Protein AF-A0A924YIU0-F1 (afdb_monomer_lite)

pLDDT: mean 80.92, std 11.82, range [38.53, 93.0]

Sequence (219 aa):
MADEARAFAQALNKEAETAIAYHSTATAPEKIHGIIPRLDATTGTFGTQIIKVTASPSSSDQASILFIGWGAGAYLFYPKGSKAGIETIDMGRQLWDDGTGKKFVANVTNWKWHFGISVPDGRQMVRICNIDTSAEAADGDTIAPAMIEATHRIDDPNGIRGVFYMNRTVFSLLHKQSRNATKNSSLTIDSIGGKPVAMFLGYPVRITDALTSTEAIVS

Structure (mmCIF, N/CA/C/O backbone):
data_AF-A0A924YIU0-F1
#
_entry.id   AF-A0A924YIU0-F1
#
loop_
_atom_site.group_PDB
_atom_site.id
_atom_site.type_symbol
_atom_site.label_atom_id
_atom_site.label_alt_id
_atom_site.label_comp_id
_atom_site.label_asym_id
_atom_site.label_entity_id
_atom_site.label_seq_id
_atom_site.pdbx_PDB_ins_code
_atom_site.Cartn_x
_atom_site.Cartn_y
_atom_site.Cartn_z
_atom_site.occupancy
_atom_site.B_iso_or_equiv
_atom_site.auth_seq_id
_atom_site.auth_comp_id
_atom_site.auth_asym_id
_atom_site.auth_atom_id
_atom_site.pdbx_PDB_model_num
ATOM 1 N N . MET A 1 1 ? -27.492 8.878 10.968 1.00 54.94 1 MET A N 1
ATOM 2 C CA . MET A 1 1 ? -27.012 7.536 11.365 1.00 54.94 1 MET A CA 1
ATOM 3 C C . MET A 1 1 ? -26.459 6.705 10.210 1.00 54.94 1 MET A C 1
ATOM 5 O O . MET A 1 1 ? -25.296 6.346 10.304 1.00 54.94 1 MET A O 1
ATOM 9 N N . ALA A 1 2 ? -27.197 6.398 9.130 1.00 70.56 2 ALA A N 1
ATOM 10 C CA . ALA A 1 2 ? -26.633 5.584 8.034 1.00 70.56 2 ALA A CA 1
ATOM 11 C C . ALA A 1 2 ? -25.448 6.263 7.311 1.00 70.56 2 ALA A C 1
ATOM 13 O O . ALA A 1 2 ? -24.460 5.601 7.003 1.00 70.56 2 ALA A O 1
ATOM 14 N N . ASP A 1 3 ? -25.506 7.581 7.100 1.00 80.69 3 ASP A N 1
ATOM 15 C CA . ASP A 1 3 ? -24.420 8.316 6.432 1.00 80.69 3 ASP A CA 1
ATOM 16 C C . ASP A 1 3 ? -23.166 8.459 7.305 1.00 80.69 3 ASP A C 1
ATOM 18 O O . ASP A 1 3 ? -22.052 8.276 6.819 1.00 80.69 3 ASP A O 1
ATOM 22 N N . GLU A 1 4 ? -23.332 8.687 8.610 1.00 81.31 4 GLU A N 1
ATOM 23 C CA . GLU A 1 4 ? -22.217 8.715 9.569 1.00 81.31 4 GLU A CA 1
ATOM 24 C C . GLU A 1 4 ? -21.531 7.348 9.644 1.00 81.31 4 GLU A C 1
ATOM 26 O O . GLU A 1 4 ? -20.309 7.262 9.559 1.00 81.31 4 GLU A O 1
ATOM 31 N N . ALA A 1 5 ? -22.311 6.264 9.705 1.00 81.88 5 ALA A N 1
ATOM 32 C CA . ALA A 1 5 ? -21.789 4.901 9.685 1.00 81.88 5 ALA A CA 1
ATOM 33 C C . ALA A 1 5 ? -20.955 4.616 8.422 1.00 81.88 5 ALA A C 1
ATOM 35 O O . ALA A 1 5 ? -19.890 4.003 8.497 1.00 81.88 5 ALA A O 1
ATOM 36 N N . ARG A 1 6 ? -21.396 5.107 7.256 1.00 85.19 6 ARG A N 1
ATOM 37 C CA . ARG A 1 6 ? -20.634 4.991 6.003 1.00 85.19 6 ARG A CA 1
ATOM 38 C C . ARG A 1 6 ? -19.334 5.789 6.041 1.00 85.19 6 ARG A C 1
ATOM 40 O O . ARG A 1 6 ? -18.316 5.281 5.575 1.00 85.19 6 ARG A O 1
ATOM 47 N N . ALA A 1 7 ? -19.354 6.997 6.601 1.00 87.50 7 ALA A N 1
ATOM 48 C CA . ALA A 1 7 ? -18.159 7.823 6.745 1.00 87.50 7 ALA A CA 1
ATOM 49 C C . ALA A 1 7 ? -17.120 7.168 7.673 1.00 87.50 7 ALA A C 1
ATOM 51 O O . ALA A 1 7 ? -15.947 7.089 7.308 1.00 87.50 7 ALA A O 1
ATOM 52 N N . PHE A 1 8 ? -17.544 6.620 8.819 1.00 87.00 8 PHE A N 1
ATOM 53 C CA . PHE A 1 8 ? -16.656 5.891 9.733 1.00 87.00 8 PHE A CA 1
ATOM 54 C C . PHE A 1 8 ? -16.081 4.621 9.102 1.00 87.00 8 PHE A C 1
ATOM 56 O O . PHE A 1 8 ? -14.873 4.395 9.176 1.00 87.00 8 PHE A O 1
ATOM 63 N N . ALA A 1 9 ? -16.907 3.828 8.415 1.00 86.94 9 ALA A N 1
ATOM 64 C CA . ALA A 1 9 ? -16.431 2.653 7.689 1.00 86.94 9 ALA A CA 1
ATOM 65 C C . ALA A 1 9 ? -15.403 3.027 6.606 1.00 86.94 9 ALA A C 1
ATOM 67 O O . ALA A 1 9 ? -14.385 2.355 6.448 1.00 86.94 9 ALA A O 1
ATOM 68 N N . GLN A 1 10 ? -15.630 4.125 5.877 1.00 88.62 10 GLN A N 1
ATOM 69 C CA . GLN A 1 10 ? -14.687 4.611 4.872 1.00 88.62 10 GLN A CA 1
ATOM 70 C C . GLN A 1 10 ? -13.376 5.103 5.498 1.00 88.62 10 GLN A C 1
ATOM 72 O O . GLN A 1 10 ? -12.309 4.824 4.955 1.00 88.62 10 GLN A O 1
ATOM 77 N N . ALA A 1 11 ? -13.439 5.822 6.619 1.00 88.44 11 ALA A N 1
ATOM 78 C CA . ALA A 1 11 ? -12.252 6.272 7.337 1.00 88.44 11 ALA A CA 1
ATOM 79 C C . ALA A 1 11 ? -11.412 5.082 7.830 1.00 88.44 11 ALA A C 1
ATOM 81 O O . ALA A 1 11 ? -10.201 5.068 7.625 1.00 88.44 11 ALA A O 1
ATOM 82 N N . LEU A 1 12 ? -12.058 4.047 8.378 1.00 88.88 12 LEU A N 1
ATOM 83 C CA . LEU A 1 12 ? -11.392 2.808 8.787 1.00 88.88 12 LEU A CA 1
ATOM 84 C C . LEU A 1 12 ? -10.737 2.077 7.612 1.00 88.88 12 LEU A C 1
ATOM 86 O O . LEU A 1 12 ? -9.612 1.611 7.748 1.00 88.88 12 LEU A O 1
ATOM 90 N N . ASN A 1 13 ? -11.395 2.015 6.450 1.00 89.31 13 ASN A N 1
ATOM 91 C CA . ASN A 1 13 ? -10.800 1.442 5.236 1.00 89.31 13 ASN A CA 1
ATOM 92 C C . ASN A 1 13 ? -9.542 2.196 4.794 1.00 89.31 13 ASN A C 1
ATOM 94 O O . ASN A 1 13 ? -8.533 1.565 4.495 1.00 89.31 13 ASN A O 1
ATOM 98 N N . LYS A 1 14 ? -9.566 3.532 4.813 1.00 89.81 14 LYS A N 1
ATOM 99 C CA . LYS A 1 14 ? -8.395 4.350 4.458 1.00 89.81 14 LYS A CA 1
ATOM 100 C C . LYS A 1 14 ? -7.230 4.153 5.429 1.00 89.81 14 LYS A C 1
ATOM 102 O O . LYS A 1 14 ? -6.089 4.010 4.989 1.00 89.81 14 LYS A O 1
ATOM 107 N N . GLU A 1 15 ? -7.512 4.120 6.732 1.00 90.00 15 GLU A N 1
ATOM 108 C CA . GLU A 1 15 ? -6.482 3.845 7.739 1.00 90.00 15 GLU A CA 1
ATOM 109 C C . GLU A 1 15 ? -5.927 2.430 7.570 1.00 90.00 15 GLU A C 1
ATOM 111 O O . GLU A 1 15 ? -4.720 2.236 7.651 1.00 90.00 15 GLU A O 1
ATOM 116 N N . ALA A 1 16 ? -6.771 1.440 7.267 1.00 88.00 16 ALA A N 1
ATOM 117 C CA . ALA A 1 16 ? -6.313 0.072 7.068 1.00 88.00 16 ALA A CA 1
ATOM 118 C C . ALA A 1 16 ? -5.435 -0.098 5.822 1.00 88.00 16 ALA A C 1
ATOM 120 O O . ALA A 1 16 ? -4.411 -0.774 5.888 1.00 88.00 16 ALA A O 1
ATOM 121 N N . GLU A 1 17 ? -5.785 0.542 4.705 1.00 89.38 17 GLU A N 1
ATOM 122 C CA . GLU A 1 17 ? -4.937 0.567 3.507 1.00 89.38 17 GLU A CA 1
ATOM 123 C C . GLU A 1 17 ? -3.578 1.222 3.799 1.00 89.38 17 GLU A C 1
ATOM 125 O O . GLU A 1 17 ? -2.531 0.667 3.458 1.00 89.38 17 GLU A O 1
ATOM 130 N N . THR A 1 18 ? -3.586 2.358 4.502 1.00 90.00 18 THR A N 1
ATOM 131 C CA . THR A 1 18 ? -2.363 3.057 4.930 1.00 90.00 18 THR A CA 1
ATOM 132 C C . THR A 1 18 ? -1.537 2.197 5.882 1.00 90.00 18 THR A C 1
ATOM 134 O O . THR A 1 18 ? -0.311 2.150 5.777 1.00 90.00 18 THR A O 1
ATOM 137 N N . ALA A 1 19 ? -2.200 1.449 6.763 1.00 89.44 19 ALA A N 1
ATOM 138 C CA . ALA A 1 19 ? -1.556 0.545 7.696 1.00 89.44 19 ALA A CA 1
ATOM 139 C C . ALA A 1 19 ? -0.858 -0.623 6.997 1.00 89.44 19 ALA A C 1
ATOM 141 O O . ALA A 1 19 ? 0.269 -0.965 7.351 1.00 89.44 19 ALA A O 1
ATOM 142 N N . ILE A 1 20 ? -1.504 -1.219 5.992 1.00 89.75 20 ILE A N 1
ATOM 143 C CA . ILE A 1 20 ? -0.918 -2.301 5.193 1.00 89.75 20 ILE A CA 1
ATOM 144 C C . ILE A 1 20 ? 0.290 -1.786 4.405 1.00 89.75 20 ILE A C 1
ATOM 146 O O . ILE A 1 20 ? 1.293 -2.491 4.303 1.00 89.75 20 ILE A O 1
ATOM 150 N N . ALA A 1 21 ? 0.224 -0.563 3.875 1.00 89.62 21 ALA A N 1
ATOM 151 C CA . ALA A 1 21 ? 1.308 0.011 3.090 1.00 89.62 21 ALA A CA 1
ATOM 152 C C . ALA A 1 21 ? 2.482 0.509 3.957 1.00 89.62 21 ALA A C 1
ATOM 154 O O . ALA A 1 21 ? 3.583 -0.017 3.813 1.00 89.62 21 ALA A O 1
ATOM 155 N N . TYR A 1 22 ? 2.268 1.473 4.863 1.00 90.19 22 TYR A N 1
ATOM 156 C CA . TYR A 1 22 ? 3.337 2.296 5.461 1.00 90.19 22 TYR A CA 1
ATOM 157 C C . TYR A 1 22 ? 3.591 2.108 6.957 1.00 90.19 22 TYR A C 1
ATOM 159 O O . TYR A 1 22 ? 4.638 2.547 7.435 1.00 90.19 22 TYR A O 1
ATOM 167 N N . HIS A 1 23 ? 2.666 1.536 7.735 1.00 89.81 23 HIS A N 1
ATOM 168 C CA . HIS A 1 23 ? 2.881 1.465 9.185 1.00 89.81 23 HIS A CA 1
ATOM 169 C C . HIS A 1 23 ? 4.108 0.622 9.534 1.00 89.81 23 HIS A C 1
ATOM 171 O O . HIS A 1 23 ? 4.369 -0.407 8.917 1.00 89.81 23 HIS A O 1
ATOM 177 N N . SER A 1 24 ? 4.851 1.053 10.551 1.00 86.88 24 SER A N 1
ATOM 178 C CA . SER A 1 24 ? 6.043 0.362 11.028 1.00 86.88 24 SER A CA 1
ATOM 179 C C . SER A 1 24 ? 5.986 0.199 12.537 1.00 86.88 24 SER A C 1
ATOM 181 O O . SER A 1 24 ? 5.752 1.158 13.272 1.00 86.88 24 SER A O 1
ATOM 183 N N . THR A 1 25 ? 6.287 -1.009 13.001 1.00 86.25 25 THR A N 1
ATOM 184 C CA . THR A 1 25 ? 6.471 -1.309 14.427 1.00 86.25 25 THR A CA 1
ATOM 185 C C . THR A 1 25 ? 7.696 -0.623 15.033 1.00 86.25 25 THR A C 1
ATOM 187 O O . THR A 1 25 ? 7.793 -0.548 16.253 1.00 86.25 25 THR A O 1
ATOM 190 N N . ALA A 1 26 ? 8.625 -0.113 14.214 1.00 83.88 26 ALA A N 1
ATOM 191 C CA . ALA A 1 26 ? 9.799 0.610 14.701 1.00 83.88 26 ALA A CA 1
ATOM 192 C C . ALA A 1 26 ? 9.448 2.015 15.216 1.00 83.88 26 ALA A C 1
ATOM 194 O O . ALA A 1 26 ? 10.019 2.469 16.202 1.00 83.88 26 ALA A O 1
ATOM 195 N N . THR A 1 27 ? 8.504 2.699 14.561 1.00 84.38 27 THR A N 1
ATOM 196 C CA . THR A 1 27 ? 8.060 4.049 14.946 1.00 84.38 27 THR A CA 1
ATOM 197 C C . THR A 1 27 ? 6.816 4.018 15.827 1.00 84.38 27 THR A C 1
ATOM 199 O O . THR A 1 27 ? 6.670 4.857 16.711 1.00 84.38 27 THR A O 1
ATOM 202 N N . ALA A 1 28 ? 5.929 3.047 15.606 1.00 85.75 28 ALA A N 1
ATOM 203 C CA . ALA A 1 28 ? 4.701 2.867 16.365 1.00 85.75 28 ALA A CA 1
ATOM 204 C C . ALA A 1 28 ? 4.498 1.373 16.677 1.00 85.75 28 ALA A C 1
ATOM 206 O O . ALA A 1 28 ? 3.878 0.664 15.883 1.00 85.75 28 ALA A O 1
ATOM 207 N N . PRO A 1 29 ? 4.990 0.870 17.824 1.00 83.94 29 PRO A N 1
ATOM 208 C CA . PRO A 1 29 ? 4.960 -0.562 18.144 1.00 83.94 29 PRO A CA 1
ATOM 209 C C . PRO A 1 29 ? 3.542 -1.134 18.290 1.00 83.94 29 PRO A C 1
ATOM 211 O O . PRO A 1 29 ? 3.346 -2.337 18.152 1.00 83.94 29 PRO A O 1
ATOM 214 N N . GLU A 1 30 ? 2.548 -0.281 18.540 1.00 84.06 30 GLU A N 1
ATOM 215 C CA . GLU A 1 30 ? 1.130 -0.656 18.629 1.00 84.06 30 GLU A CA 1
ATOM 216 C C . GLU A 1 30 ? 0.485 -0.901 17.256 1.00 84.06 30 GLU A C 1
ATOM 218 O O . GLU A 1 30 ? -0.579 -1.515 17.159 1.00 84.06 30 GLU A O 1
ATOM 223 N N . LYS A 1 31 ? 1.111 -0.403 16.183 1.00 85.81 31 LYS A N 1
ATOM 224 C CA . LYS A 1 31 ? 0.610 -0.511 14.815 1.00 85.81 31 LYS A CA 1
ATOM 225 C C . LYS A 1 31 ? 1.195 -1.742 14.127 1.00 85.81 31 LYS A C 1
ATOM 227 O O . LYS A 1 31 ? 2.274 -2.227 14.458 1.00 85.81 31 LYS A O 1
ATOM 232 N N . ILE A 1 32 ? 0.474 -2.248 13.130 1.00 86.50 32 ILE A N 1
ATOM 233 C CA . ILE A 1 32 ? 0.959 -3.356 12.303 1.00 86.50 32 ILE A CA 1
ATOM 234 C C . ILE A 1 32 ? 2.222 -2.952 11.534 1.00 86.50 32 ILE A C 1
ATOM 236 O O . ILE A 1 32 ? 2.394 -1.791 11.172 1.00 86.50 32 ILE A O 1
ATOM 240 N N . HIS A 1 33 ? 3.084 -3.924 11.244 1.00 88.12 33 HIS A N 1
ATOM 241 C CA . HIS A 1 33 ? 4.237 -3.713 10.374 1.00 88.12 33 HIS A CA 1
ATOM 242 C C . HIS A 1 33 ? 3.850 -4.009 8.920 1.00 88.12 33 HIS A C 1
ATOM 244 O O . HIS A 1 33 ? 3.750 -5.179 8.531 1.00 88.12 33 HIS A O 1
ATOM 250 N N . GLY A 1 34 ? 3.618 -2.944 8.156 1.00 87.38 34 GLY A N 1
ATOM 251 C CA . GLY A 1 34 ? 3.208 -2.941 6.758 1.00 87.38 34 GLY A CA 1
ATOM 252 C C . GLY A 1 34 ? 4.285 -3.425 5.787 1.00 87.38 34 GLY A C 1
ATOM 253 O O . GLY A 1 34 ? 5.263 -4.070 6.162 1.00 87.38 34 GLY A O 1
ATOM 254 N N . ILE A 1 35 ? 4.065 -3.150 4.506 1.00 88.69 35 ILE A N 1
ATOM 255 C CA . ILE A 1 35 ? 4.842 -3.695 3.390 1.00 88.69 35 ILE A CA 1
ATOM 256 C C . ILE A 1 35 ? 6.059 -2.831 3.062 1.00 88.69 35 ILE A C 1
ATOM 258 O O . ILE A 1 35 ? 7.162 -3.353 2.924 1.00 88.69 35 ILE A O 1
ATOM 262 N N . ILE A 1 36 ? 5.873 -1.517 2.955 1.00 88.44 36 ILE A N 1
ATOM 263 C CA . ILE A 1 36 ? 6.925 -0.579 2.553 1.00 88.44 36 ILE A CA 1
ATOM 264 C C . ILE A 1 36 ? 8.088 -0.560 3.551 1.00 88.44 36 ILE A C 1
ATOM 266 O O . ILE A 1 36 ? 9.226 -0.630 3.095 1.00 88.44 36 ILE A O 1
ATOM 270 N N . PRO A 1 37 ? 7.865 -0.565 4.881 1.00 87.69 37 PRO A N 1
ATOM 271 C CA . PRO A 1 37 ? 8.963 -0.634 5.848 1.00 87.69 37 PRO A CA 1
ATOM 272 C C . PRO A 1 37 ? 9.775 -1.937 5.811 1.00 87.69 37 PRO A C 1
ATOM 274 O O . PRO A 1 37 ? 10.853 -1.984 6.386 1.00 87.69 37 PRO A O 1
ATOM 277 N N . ARG A 1 38 ? 9.288 -2.996 5.146 1.00 85.06 38 ARG A N 1
ATOM 278 C CA . ARG A 1 38 ? 10.065 -4.229 4.898 1.00 85.06 38 ARG A CA 1
ATOM 279 C C . ARG A 1 38 ? 10.959 -4.120 3.660 1.00 85.06 38 ARG A C 1
ATOM 281 O O . ARG A 1 38 ? 11.841 -4.954 3.473 1.00 85.06 38 ARG A O 1
ATOM 288 N N . LEU A 1 39 ? 10.679 -3.137 2.805 1.00 84.44 39 LEU A N 1
ATOM 289 C CA . LEU A 1 39 ? 11.289 -2.879 1.500 1.00 84.44 39 LEU A CA 1
ATOM 290 C C . LEU A 1 39 ? 11.790 -1.422 1.449 1.00 84.44 39 LEU A C 1
ATOM 292 O O . LEU A 1 39 ? 11.522 -0.680 0.497 1.00 84.44 39 LEU A O 1
ATOM 296 N N . ASP A 1 40 ? 12.453 -0.986 2.519 1.00 80.81 40 ASP A N 1
ATOM 297 C CA . ASP A 1 40 ? 12.893 0.394 2.736 1.00 80.81 40 ASP A CA 1
ATOM 298 C C . ASP A 1 40 ? 14.342 0.650 2.294 1.00 80.81 40 ASP A C 1
ATOM 300 O O . ASP A 1 40 ? 14.658 1.777 1.917 1.00 80.81 40 ASP A O 1
ATOM 304 N N . ALA A 1 41 ? 15.200 -0.377 2.272 1.00 78.81 41 ALA A N 1
ATOM 305 C CA . ALA A 1 41 ? 16.615 -0.248 1.926 1.00 78.81 41 ALA A CA 1
ATOM 306 C C . ALA A 1 41 ? 17.109 -1.333 0.956 1.00 78.81 41 ALA A C 1
ATOM 308 O O . ALA A 1 41 ? 16.865 -2.528 1.140 1.00 78.81 41 ALA A O 1
ATOM 309 N N . THR A 1 42 ? 17.901 -0.928 -0.044 1.00 75.88 42 THR A N 1
ATOM 310 C CA . THR A 1 42 ? 18.503 -1.860 -1.021 1.00 75.88 42 THR A CA 1
ATOM 311 C C . THR A 1 42 ? 19.625 -2.732 -0.458 1.00 75.88 42 THR A C 1
ATOM 313 O O . THR A 1 42 ? 19.990 -3.739 -1.059 1.00 75.88 42 THR A O 1
ATOM 316 N N . THR A 1 43 ? 20.142 -2.389 0.718 1.00 75.06 43 THR A N 1
ATOM 317 C CA . THR A 1 43 ? 21.154 -3.160 1.454 1.00 75.06 43 THR A CA 1
ATOM 318 C C . THR A 1 43 ? 20.549 -4.124 2.478 1.00 75.06 43 THR A C 1
ATOM 320 O O . THR A 1 43 ? 21.286 -4.860 3.133 1.00 75.06 43 THR A O 1
ATOM 323 N N . GLY A 1 44 ? 19.222 -4.127 2.640 1.00 70.56 44 GLY A N 1
ATOM 324 C CA . GLY A 1 44 ? 18.520 -5.010 3.568 1.00 70.56 44 GLY A CA 1
ATOM 325 C C . GLY A 1 44 ? 18.356 -6.440 3.045 1.00 70.56 44 GLY A C 1
ATOM 326 O O . GLY A 1 44 ? 18.649 -6.749 1.891 1.00 70.56 44 GLY A O 1
ATOM 327 N N . THR A 1 45 ? 17.804 -7.317 3.887 1.00 73.50 45 THR A N 1
ATOM 328 C CA . THR A 1 45 ? 17.547 -8.738 3.572 1.00 73.50 45 THR A CA 1
ATOM 329 C C . THR A 1 45 ? 16.727 -8.938 2.292 1.00 73.50 45 THR A C 1
ATOM 331 O O . THR A 1 45 ? 16.945 -9.901 1.562 1.00 73.50 45 THR A O 1
ATOM 334 N N . PHE A 1 46 ? 15.809 -8.013 1.998 1.00 79.19 46 PHE A N 1
ATOM 335 C CA . PHE A 1 46 ? 14.971 -8.018 0.795 1.00 79.19 46 PHE A CA 1
ATOM 336 C C . PHE A 1 46 ? 15.352 -6.906 -0.186 1.00 79.19 46 PHE A C 1
ATOM 338 O O . PHE A 1 46 ? 14.548 -6.525 -1.029 1.00 79.19 46 PHE A O 1
ATOM 345 N N . GLY A 1 47 ? 16.579 -6.388 -0.109 1.00 77.56 47 GLY A N 1
ATOM 346 C CA . GLY A 1 47 ? 17.054 -5.323 -0.990 1.00 77.56 47 GLY A CA 1
ATOM 347 C C . GLY A 1 47 ? 17.051 -5.715 -2.467 1.00 77.56 47 GLY A C 1
ATOM 348 O O . GLY A 1 47 ? 16.845 -4.872 -3.336 1.00 77.56 47 GLY A O 1
ATOM 349 N N . THR A 1 48 ? 17.166 -7.015 -2.762 1.00 84.31 48 THR A N 1
ATOM 350 C CA . THR A 1 48 ? 16.961 -7.531 -4.116 1.00 84.31 48 THR A CA 1
ATOM 351 C C . THR A 1 48 ? 15.531 -7.321 -4.597 1.00 84.31 48 THR A C 1
ATOM 353 O O . THR A 1 48 ? 15.339 -7.191 -5.788 1.00 84.31 48 THR A O 1
ATOM 356 N N . GLN A 1 49 ? 14.520 -7.238 -3.746 1.00 85.19 49 GLN A N 1
ATOM 357 C CA . GLN A 1 49 ? 13.131 -7.049 -4.168 1.00 85.19 49 GLN A CA 1
ATOM 358 C C . GLN A 1 49 ? 12.748 -5.574 -4.382 1.00 85.19 49 GLN A C 1
ATOM 360 O O . GLN A 1 49 ? 11.576 -5.240 -4.557 1.00 85.19 49 GLN A O 1
ATOM 365 N N . ILE A 1 50 ? 13.735 -4.677 -4.370 1.00 89.19 50 ILE A N 1
ATOM 366 C CA . ILE A 1 50 ? 13.556 -3.251 -4.618 1.00 89.19 50 ILE A CA 1
ATOM 367 C C . ILE A 1 50 ? 14.130 -2.924 -5.996 1.00 89.19 50 ILE A C 1
ATOM 369 O O . ILE A 1 50 ? 15.319 -3.116 -6.249 1.00 89.19 50 ILE A O 1
ATOM 373 N N . ILE A 1 51 ? 13.282 -2.404 -6.879 1.00 88.00 51 ILE A N 1
ATOM 374 C CA . ILE A 1 51 ? 13.651 -1.964 -8.226 1.00 88.00 51 ILE A CA 1
ATOM 375 C C . ILE A 1 51 ? 13.581 -0.442 -8.250 1.00 88.00 51 ILE A C 1
ATOM 377 O O . ILE A 1 51 ? 12.530 0.139 -7.988 1.00 88.00 51 ILE A O 1
ATOM 381 N N . LYS A 1 52 ? 14.698 0.215 -8.560 1.00 86.62 52 LYS A N 1
ATOM 382 C CA . LYS A 1 52 ? 14.753 1.674 -8.703 1.00 86.62 52 LYS A CA 1
ATOM 383 C C . LYS A 1 52 ? 14.500 2.034 -10.159 1.00 86.62 52 LYS A C 1
ATOM 385 O O . LYS A 1 52 ? 15.292 1.651 -11.013 1.00 86.62 52 LYS A O 1
ATOM 390 N N . VAL A 1 53 ? 13.443 2.798 -10.428 1.00 83.19 53 VAL A N 1
ATOM 391 C CA . VAL A 1 53 ? 13.185 3.320 -11.783 1.00 83.19 53 VAL A CA 1
ATOM 392 C C . VAL A 1 53 ? 14.221 4.377 -12.144 1.00 83.19 53 VAL A C 1
ATOM 394 O O . VAL A 1 53 ? 14.828 4.329 -13.210 1.00 83.19 53 VAL A O 1
ATOM 397 N N . THR A 1 54 ? 14.495 5.278 -11.201 1.00 77.38 54 THR A N 1
ATOM 398 C CA . THR A 1 54 ? 15.553 6.280 -11.327 1.00 77.38 54 THR A CA 1
ATOM 399 C C . THR A 1 54 ? 16.675 5.973 -10.338 1.00 77.38 54 THR A C 1
ATOM 401 O O . THR A 1 54 ? 16.442 5.861 -9.132 1.00 77.38 54 THR A O 1
ATOM 404 N N . ALA A 1 55 ? 17.909 5.848 -10.837 1.00 64.69 55 ALA A N 1
ATOM 405 C CA . ALA A 1 55 ? 19.084 5.531 -10.018 1.00 64.69 55 ALA A CA 1
ATOM 406 C C . ALA A 1 55 ? 19.559 6.707 -9.141 1.00 64.69 55 ALA A C 1
ATOM 408 O O . ALA A 1 55 ? 20.217 6.498 -8.124 1.00 64.69 55 ALA A O 1
ATOM 409 N N . SER A 1 56 ? 19.245 7.946 -9.524 1.00 66.69 56 SER A N 1
ATOM 410 C CA . SER A 1 56 ? 19.607 9.161 -8.779 1.00 66.69 56 SER A CA 1
ATOM 411 C C . SER A 1 56 ? 18.495 10.211 -8.880 1.00 66.69 56 SER A C 1
ATOM 413 O O . SER A 1 56 ? 18.649 11.200 -9.595 1.00 66.69 56 SER A O 1
ATOM 415 N N . PRO A 1 57 ? 17.343 9.984 -8.227 1.00 69.12 57 PRO A N 1
ATOM 416 C CA . PRO A 1 57 ? 16.278 10.978 -8.173 1.00 69.12 57 PRO A CA 1
ATOM 417 C C . PRO A 1 57 ? 16.721 12.180 -7.324 1.00 69.12 57 PRO A C 1
ATOM 419 O O . PRO A 1 57 ? 17.394 12.018 -6.307 1.00 69.12 57 PRO A O 1
ATOM 422 N N . SER A 1 58 ? 16.340 13.389 -7.735 1.00 67.06 58 SER A N 1
ATOM 423 C CA . SER A 1 58 ? 16.634 14.637 -7.008 1.00 67.06 58 SER A CA 1
ATOM 424 C C . SER A 1 58 ? 15.386 15.331 -6.453 1.00 67.06 58 SER A C 1
ATOM 426 O O . SER A 1 58 ? 15.510 16.268 -5.668 1.00 67.06 58 SER A O 1
ATOM 428 N N . SER A 1 59 ? 14.193 14.902 -6.878 1.00 70.00 59 SER A N 1
ATOM 429 C CA . SER A 1 59 ? 12.897 15.485 -6.511 1.00 70.00 59 SER A CA 1
ATOM 430 C C . SER A 1 59 ? 12.276 14.785 -5.299 1.00 70.00 59 SER A C 1
ATOM 432 O O . SER A 1 59 ? 12.469 13.583 -5.109 1.00 70.00 59 SER A O 1
ATOM 434 N N . SER A 1 60 ? 11.481 15.512 -4.511 1.00 74.19 60 SER A N 1
ATOM 435 C CA . SER A 1 60 ? 10.650 14.954 -3.435 1.00 74.19 60 SER A CA 1
ATOM 436 C C . SER A 1 60 ? 9.375 14.262 -3.931 1.00 74.19 60 SER A C 1
ATOM 438 O O . SER A 1 60 ? 8.711 13.595 -3.141 1.00 74.19 60 SER A O 1
ATOM 440 N N . ASP A 1 61 ? 9.023 14.404 -5.212 1.00 82.56 61 ASP A N 1
ATOM 441 C CA . ASP A 1 61 ? 7.776 13.885 -5.793 1.00 82.56 61 ASP A CA 1
ATOM 442 C C . ASP A 1 61 ? 7.906 12.421 -6.240 1.00 82.56 61 ASP A C 1
ATOM 444 O O . ASP A 1 61 ? 7.653 12.070 -7.398 1.00 82.56 61 ASP A O 1
ATOM 448 N N . GLN A 1 62 ? 8.338 11.558 -5.321 1.00 85.56 62 GLN A N 1
ATOM 449 C CA . GLN A 1 62 ? 8.548 10.143 -5.602 1.00 85.56 62 GLN A CA 1
ATOM 450 C C . GLN A 1 62 ? 7.315 9.318 -5.248 1.00 85.56 62 GLN A C 1
ATOM 452 O O . GLN A 1 62 ? 6.760 9.418 -4.155 1.00 85.56 62 GLN A O 1
ATOM 457 N N . ALA A 1 63 ? 6.915 8.446 -6.161 1.00 89.31 63 ALA A N 1
ATOM 458 C CA . ALA A 1 63 ? 5.917 7.418 -5.924 1.00 89.31 63 ALA A CA 1
ATOM 459 C C . ALA A 1 63 ? 6.543 6.022 -6.016 1.00 89.31 63 ALA A C 1
ATOM 461 O O . ALA A 1 63 ? 7.626 5.828 -6.582 1.00 89.31 63 ALA A O 1
ATOM 462 N N . SER A 1 64 ? 5.818 5.032 -5.496 1.00 90.44 64 SER A N 1
ATOM 463 C CA . SER A 1 64 ? 6.160 3.625 -5.663 1.00 90.44 64 SER A CA 1
ATOM 464 C C . SER A 1 64 ? 4.986 2.788 -6.172 1.00 90.44 64 SER A C 1
ATOM 466 O O . SER A 1 64 ? 3.814 3.153 -6.045 1.00 90.44 64 SER A O 1
ATOM 468 N N . ILE A 1 65 ? 5.321 1.656 -6.788 1.00 91.56 65 ILE A N 1
ATOM 469 C CA . ILE A 1 65 ? 4.386 0.589 -7.151 1.00 91.56 65 ILE A CA 1
ATOM 470 C C . ILE A 1 65 ? 4.742 -0.626 -6.302 1.00 91.56 65 ILE A C 1
ATOM 472 O O . ILE A 1 65 ? 5.913 -0.995 -6.185 1.00 91.56 65 ILE A O 1
ATOM 476 N N . LEU A 1 66 ? 3.729 -1.271 -5.734 1.00 92.62 66 LEU A N 1
ATOM 477 C CA . LEU A 1 66 ? 3.887 -2.525 -5.007 1.00 92.62 66 LEU A CA 1
ATOM 478 C C . LEU A 1 66 ? 3.360 -3.676 -5.852 1.00 92.62 66 LEU A C 1
ATOM 480 O O . LEU A 1 66 ? 2.260 -3.600 -6.394 1.00 92.62 66 LEU A O 1
ATOM 484 N N . PHE A 1 67 ? 4.114 -4.763 -5.920 1.00 91.19 67 PHE A N 1
ATOM 485 C CA . PHE A 1 67 ? 3.650 -6.034 -6.453 1.00 91.19 67 PHE A CA 1
ATOM 486 C C . PHE A 1 67 ? 3.657 -7.060 -5.330 1.00 91.19 67 PHE A C 1
ATOM 488 O O . PHE A 1 67 ? 4.686 -7.276 -4.694 1.00 91.19 67 PHE A O 1
ATOM 495 N N . ILE A 1 68 ? 2.496 -7.642 -5.037 1.00 90.69 68 ILE A N 1
ATOM 496 C CA . ILE A 1 68 ? 2.310 -8.507 -3.868 1.00 90.69 68 ILE A CA 1
ATOM 497 C C . ILE A 1 68 ? 1.721 -9.839 -4.315 1.00 90.69 68 ILE A C 1
ATOM 499 O O . ILE A 1 68 ? 0.643 -9.879 -4.911 1.00 90.69 68 ILE A O 1
ATOM 503 N N . GLY A 1 69 ? 2.406 -10.928 -3.975 1.00 90.81 69 GLY A N 1
ATOM 504 C CA . GLY A 1 69 ? 1.899 -12.290 -4.069 1.00 90.81 69 GLY A CA 1
ATOM 505 C C . GLY A 1 69 ? 1.035 -12.656 -2.866 1.00 90.81 69 GLY A C 1
ATOM 506 O O . GLY A 1 69 ? 1.541 -13.080 -1.827 1.00 90.81 69 GLY A O 1
ATOM 507 N N . TRP A 1 70 ? -0.285 -12.527 -3.002 1.00 89.75 70 TRP A N 1
ATOM 508 C CA . TRP A 1 70 ? -1.215 -12.944 -1.950 1.00 89.75 70 TRP A CA 1
ATOM 509 C C . TRP A 1 70 ? -1.362 -14.467 -1.888 1.00 89.75 70 TRP A C 1
ATOM 511 O O . TRP A 1 70 ? -1.405 -15.142 -2.920 1.00 89.75 70 TRP A O 1
ATOM 521 N N . GLY A 1 71 ? -1.518 -14.999 -0.673 1.00 85.00 71 GLY A N 1
ATOM 522 C CA . GLY A 1 71 ? -1.675 -16.429 -0.408 1.00 85.00 71 GLY A CA 1
ATOM 523 C C . GLY A 1 71 ? -0.522 -16.951 0.437 1.00 85.00 71 GLY A C 1
ATOM 524 O O . GLY A 1 71 ? -0.437 -16.624 1.617 1.00 85.00 71 GLY A O 1
ATOM 525 N N . ALA A 1 72 ? 0.354 -17.757 -0.164 1.00 77.44 72 ALA A N 1
ATOM 526 C CA . ALA A 1 72 ? 1.524 -18.302 0.522 1.00 77.44 72 ALA A CA 1
ATOM 527 C C . ALA A 1 72 ? 2.577 -17.231 0.876 1.00 77.44 72 ALA A C 1
ATOM 529 O O . ALA A 1 72 ? 3.296 -17.414 1.853 1.00 77.44 72 ALA A O 1
ATOM 530 N N . GLY A 1 73 ? 2.636 -16.121 0.131 1.00 78.44 73 GLY A N 1
ATOM 531 C CA . GLY A 1 73 ? 3.659 -15.078 0.291 1.00 78.44 73 GLY A CA 1
ATOM 532 C C . GLY A 1 73 ? 3.323 -14.024 1.317 1.00 78.44 73 GLY A C 1
ATOM 533 O O . GLY A 1 73 ? 4.088 -13.788 2.248 1.00 78.44 73 GLY A O 1
ATOM 534 N N . ALA A 1 74 ? 2.153 -13.413 1.160 1.00 86.44 74 ALA A N 1
ATOM 535 C CA . ALA A 1 74 ? 1.584 -12.494 2.129 1.00 86.44 74 ALA A CA 1
ATOM 536 C C . ALA A 1 74 ? 0.107 -12.812 2.359 1.00 86.44 74 ALA A C 1
ATOM 538 O O . ALA A 1 74 ? -0.646 -13.115 1.426 1.00 86.44 74 ALA A O 1
ATOM 539 N N . TYR A 1 75 ? -0.328 -12.710 3.612 1.00 88.62 75 TYR A N 1
ATOM 540 C CA . TYR A 1 75 ? -1.735 -12.829 3.971 1.00 88.62 75 TYR A CA 1
ATOM 541 C C . TYR A 1 75 ? -2.081 -11.965 5.180 1.00 88.62 75 TYR A C 1
ATOM 543 O O . TYR A 1 75 ? -1.256 -11.691 6.056 1.00 88.62 75 TYR A O 1
ATOM 551 N N . LEU A 1 76 ? -3.340 -11.538 5.222 1.00 89.81 76 LEU A N 1
ATOM 552 C CA . LEU A 1 76 ? -3.909 -10.859 6.376 1.00 89.81 76 LEU A CA 1
ATOM 553 C C . LEU A 1 76 ? -4.481 -11.896 7.339 1.00 89.81 76 LEU A C 1
ATOM 555 O O . LEU A 1 76 ? -5.146 -12.845 6.924 1.00 89.81 76 LEU A O 1
ATOM 559 N N . PHE A 1 77 ? -4.239 -11.702 8.627 1.00 90.56 77 PHE A N 1
ATOM 560 C CA . PHE A 1 77 ? -4.795 -12.528 9.689 1.00 90.56 77 PHE A CA 1
ATOM 561 C C . PHE A 1 77 ? -5.532 -11.659 10.701 1.00 90.56 77 PHE A C 1
ATOM 563 O O . PHE A 1 77 ? -5.348 -10.446 10.763 1.00 90.56 77 PHE A O 1
ATOM 570 N N . TYR A 1 78 ? -6.370 -12.285 11.511 1.00 91.31 78 TYR A N 1
ATOM 571 C CA . TYR A 1 78 ? -7.064 -11.644 12.619 1.00 91.31 78 TYR A CA 1
ATOM 572 C C . TYR A 1 78 ? -6.935 -12.534 13.864 1.00 91.31 78 TYR A C 1
ATOM 574 O O . TYR A 1 78 ? -6.757 -13.751 13.731 1.00 91.31 78 TYR A O 1
ATOM 582 N N . PRO A 1 79 ? -6.977 -11.963 15.079 1.00 88.12 79 PRO A N 1
ATOM 583 C CA . PRO A 1 79 ? -6.857 -12.736 16.310 1.00 88.12 79 PRO A CA 1
ATOM 584 C C . PRO A 1 79 ? -7.915 -13.838 16.422 1.00 88.12 79 PRO A C 1
ATOM 586 O O . PRO A 1 79 ? -9.094 -13.624 16.123 1.00 88.12 79 PRO A O 1
ATOM 589 N N . LYS A 1 80 ? -7.518 -15.012 16.923 1.00 87.25 80 LYS A N 1
ATOM 590 C CA . LYS A 1 80 ? -8.449 -16.113 17.199 1.00 87.25 80 LYS A CA 1
ATOM 591 C C . LYS A 1 80 ? -9.529 -15.644 18.182 1.00 87.25 80 LYS A C 1
ATOM 593 O O . LYS A 1 80 ? -9.212 -15.143 19.253 1.00 87.25 80 LYS A O 1
ATOM 598 N N . GLY A 1 81 ? -10.796 -15.823 17.815 1.00 82.69 81 GLY A N 1
ATOM 599 C CA . GLY A 1 81 ? -11.945 -15.379 18.615 1.00 82.69 81 GLY A CA 1
ATOM 600 C C . GLY A 1 81 ? -12.462 -13.980 18.267 1.00 82.69 81 GLY A C 1
ATOM 601 O O . GLY A 1 81 ? -13.550 -13.625 18.708 1.00 82.69 81 GLY A O 1
ATOM 602 N N . SER A 1 82 ? -11.744 -13.218 17.437 1.00 84.88 82 SER A N 1
ATOM 603 C CA . SER A 1 82 ? -12.279 -12.007 16.803 1.00 84.88 82 SER A CA 1
ATOM 604 C C . SER A 1 82 ? -12.911 -12.328 15.443 1.00 84.88 82 SER A C 1
ATOM 606 O O . SER A 1 82 ? -12.699 -13.410 14.886 1.00 84.88 82 SER A O 1
ATOM 608 N N . LYS A 1 83 ? -13.712 -11.400 14.913 1.00 82.94 83 LYS A N 1
ATOM 609 C CA . LYS A 1 83 ? -14.289 -11.501 13.567 1.00 82.94 83 LYS A CA 1
ATOM 610 C C . LYS A 1 83 ? -13.379 -10.812 12.553 1.00 82.94 83 LYS A C 1
ATOM 612 O O . LYS A 1 83 ? -12.812 -9.762 12.838 1.00 82.94 83 LYS A O 1
ATOM 617 N N . ALA A 1 84 ? -13.273 -11.396 11.362 1.00 82.75 84 ALA A N 1
ATOM 618 C CA . ALA A 1 84 ? -12.594 -10.756 10.245 1.00 82.75 84 ALA A CA 1
ATOM 619 C C . ALA A 1 84 ? -13.401 -9.545 9.750 1.00 82.75 84 ALA A C 1
ATOM 621 O O . ALA A 1 84 ? -14.613 -9.646 9.551 1.00 82.75 84 ALA A O 1
ATOM 622 N N . GLY A 1 85 ? -12.709 -8.436 9.489 1.00 84.12 85 GLY A N 1
ATOM 623 C CA . GLY A 1 85 ? -13.306 -7.213 8.956 1.00 84.12 85 GLY A CA 1
ATOM 624 C C . GLY A 1 85 ? -13.792 -6.243 10.031 1.00 84.12 85 GLY A C 1
ATOM 625 O O . GLY A 1 85 ? -13.409 -6.329 11.197 1.00 84.12 85 GLY A O 1
ATOM 626 N N . ILE A 1 86 ? -14.609 -5.282 9.600 1.00 86.19 86 ILE A N 1
ATOM 627 C CA . ILE A 1 86 ? -15.135 -4.222 10.458 1.00 86.19 86 ILE A CA 1
ATOM 628 C C . ILE A 1 86 ? -16.288 -4.775 11.297 1.00 86.19 86 ILE A C 1
ATOM 630 O O . ILE A 1 86 ? -17.320 -5.192 10.769 1.00 86.19 86 ILE A O 1
ATOM 634 N N . GLU A 1 87 ? -16.123 -4.733 12.612 1.00 87.25 87 GLU A N 1
ATOM 635 C CA . GLU A 1 87 ? -17.161 -5.022 13.587 1.00 87.25 87 GLU A CA 1
ATOM 636 C C . GLU A 1 87 ? -17.812 -3.719 14.058 1.00 87.25 87 GLU A C 1
ATOM 638 O O . GLU A 1 87 ? -17.149 -2.788 14.520 1.00 87.25 87 GLU A O 1
ATOM 643 N N . THR A 1 88 ? -19.135 -3.672 13.948 1.00 88.88 88 THR A N 1
ATOM 644 C CA . THR A 1 88 ? -19.977 -2.583 14.441 1.00 88.88 88 THR A CA 1
ATOM 645 C C . THR A 1 88 ? -20.730 -3.043 15.673 1.00 88.88 88 THR A C 1
ATOM 647 O O . THR A 1 88 ? -21.491 -4.007 15.621 1.00 88.88 88 THR A O 1
ATOM 650 N N . ILE A 1 89 ? -20.520 -2.348 16.788 1.00 86.19 89 ILE A N 1
ATOM 651 C CA . ILE A 1 89 ? -21.192 -2.622 18.056 1.00 86.19 89 ILE A CA 1
ATOM 652 C C . ILE A 1 89 ? -21.997 -1.382 18.422 1.00 86.19 89 ILE A C 1
ATOM 654 O O . ILE A 1 89 ? -21.436 -0.356 18.811 1.00 86.19 89 ILE A O 1
ATOM 658 N N . ASP A 1 90 ? -23.317 -1.478 18.300 1.00 87.88 90 ASP A N 1
ATOM 659 C CA . ASP A 1 90 ? -24.211 -0.454 18.827 1.00 87.88 90 ASP A CA 1
ATOM 660 C C . ASP A 1 90 ? -24.267 -0.576 20.355 1.00 87.88 90 ASP A C 1
ATOM 662 O O . ASP A 1 90 ? -24.676 -1.604 20.894 1.00 87.88 90 ASP A O 1
ATOM 666 N N . MET A 1 91 ? -23.800 0.457 21.057 1.00 86.50 91 MET A N 1
ATOM 667 C CA . MET A 1 91 ? -23.809 0.514 22.520 1.00 86.50 91 MET A CA 1
ATOM 668 C C . MET A 1 91 ? -25.057 1.232 23.057 1.00 86.50 91 MET A C 1
ATOM 670 O O . MET A 1 91 ? -25.215 1.360 24.275 1.00 86.50 91 MET A O 1
ATOM 674 N N . GLY A 1 92 ? -25.955 1.668 22.165 1.00 87.44 92 GLY A N 1
ATOM 675 C CA . GLY A 1 92 ? -27.219 2.303 22.501 1.00 87.44 92 GLY A CA 1
ATOM 676 C C . GLY A 1 92 ? -27.057 3.692 23.117 1.00 87.44 92 GLY A C 1
ATOM 677 O O . GLY A 1 92 ? -26.050 4.382 22.936 1.00 87.44 92 GLY A O 1
ATOM 678 N N . ARG A 1 93 ? -28.091 4.125 23.846 1.00 88.44 93 ARG A N 1
ATOM 679 C CA . ARG A 1 93 ? -28.110 5.419 24.539 1.00 88.44 93 ARG A CA 1
ATOM 680 C C . ARG A 1 93 ? -27.327 5.349 25.840 1.00 88.44 93 ARG A C 1
ATOM 682 O O . ARG A 1 93 ? -27.670 4.566 26.721 1.00 88.44 93 ARG A O 1
ATOM 689 N N . GLN A 1 94 ? -26.338 6.219 25.987 1.00 88.06 94 GLN A N 1
ATOM 690 C CA . GLN A 1 94 ? -25.524 6.338 27.190 1.00 88.06 94 GLN A CA 1
ATOM 691 C C . GLN A 1 94 ? -25.424 7.798 27.632 1.00 88.06 94 GLN A C 1
ATOM 693 O O . GLN A 1 94 ? -25.518 8.722 26.826 1.00 88.06 94 GLN A O 1
ATOM 698 N N . LEU A 1 95 ? -25.264 8.003 28.939 1.00 87.00 95 LEU A N 1
ATOM 699 C CA . LEU A 1 95 ? -24.961 9.315 29.502 1.00 87.00 95 LEU A CA 1
ATOM 700 C C . LEU A 1 95 ? -23.495 9.636 29.209 1.00 87.00 95 LEU A C 1
ATOM 702 O O . LEU A 1 95 ? -22.608 8.969 29.739 1.00 87.00 95 LEU A O 1
ATOM 706 N N . TRP A 1 96 ? -23.259 10.648 28.381 1.00 83.25 96 TRP A N 1
ATOM 707 C CA . TRP A 1 96 ? -21.930 11.120 28.012 1.00 83.25 96 TRP A CA 1
ATOM 708 C C . TRP A 1 96 ? -21.623 12.452 28.696 1.00 83.25 96 TRP A C 1
ATOM 710 O O . TRP A 1 96 ? -22.528 13.258 28.924 1.00 83.25 96 TRP A O 1
ATOM 720 N N . ASP A 1 97 ? -20.361 12.656 29.064 1.00 87.31 97 ASP A N 1
ATOM 721 C CA . ASP A 1 97 ? -19.900 13.888 29.708 1.00 87.31 97 ASP A CA 1
ATOM 722 C C . ASP A 1 97 ? -19.478 14.905 28.643 1.00 87.31 97 ASP A C 1
ATOM 724 O O . ASP A 1 97 ? -18.719 14.583 27.731 1.00 87.31 97 ASP A O 1
ATOM 728 N N . ASP A 1 98 ? -19.965 16.135 28.769 1.00 83.19 98 ASP A N 1
ATOM 729 C CA . ASP A 1 98 ? -19.617 17.268 27.904 1.00 83.19 98 ASP A CA 1
ATOM 730 C C . ASP A 1 98 ? -18.258 17.903 28.275 1.00 83.19 98 ASP A C 1
ATOM 732 O O . ASP A 1 98 ? -17.930 19.017 27.877 1.00 83.19 98 ASP A O 1
ATOM 736 N N . GLY A 1 99 ? -17.477 17.261 29.151 1.00 81.56 99 GLY A N 1
ATOM 737 C CA . GLY A 1 99 ? -16.187 17.772 29.634 1.00 81.56 99 GLY A CA 1
ATOM 738 C C . GLY A 1 99 ? -16.305 18.926 30.636 1.00 81.56 99 GLY A C 1
ATOM 739 O O . GLY A 1 99 ? -15.309 19.338 31.225 1.00 81.56 99 GLY A O 1
ATOM 740 N N . THR A 1 100 ? -17.525 19.412 30.881 1.00 84.75 100 THR A N 1
ATOM 741 C CA . THR A 1 100 ? -17.844 20.468 31.858 1.00 84.75 100 THR A CA 1
ATOM 742 C C . THR A 1 100 ? -18.628 19.913 33.063 1.00 84.75 100 THR A C 1
ATOM 744 O O . THR A 1 100 ? -19.204 20.669 33.845 1.00 84.75 100 THR A O 1
ATOM 747 N N . GLY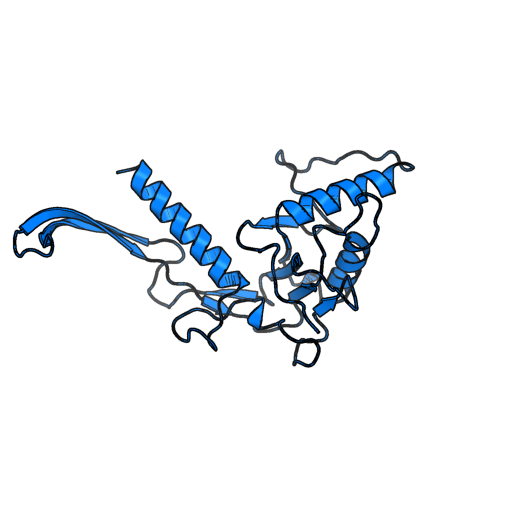 A 1 101 ? -18.710 18.582 33.209 1.00 80.25 101 GLY A N 1
ATOM 748 C CA . GLY A 1 101 ? -19.418 17.898 34.301 1.00 80.25 101 GLY A CA 1
ATOM 749 C C . GLY A 1 101 ? -20.942 17.835 34.138 1.00 80.25 101 GLY A C 1
ATOM 750 O O . GLY A 1 101 ? -21.642 17.302 35.002 1.00 80.25 101 GLY A O 1
ATOM 751 N N . LYS A 1 102 ? -21.478 18.356 33.028 1.00 84.75 102 LYS A N 1
ATOM 752 C CA . LYS A 1 102 ? -22.877 18.177 32.625 1.00 84.75 102 LYS A CA 1
ATOM 753 C C . LYS A 1 102 ? -22.980 16.941 31.740 1.00 84.75 102 LYS A C 1
ATOM 755 O O . LYS A 1 102 ? -22.192 16.770 30.813 1.00 84.75 102 LYS A O 1
ATOM 760 N N . LYS A 1 103 ? -23.969 16.092 32.021 1.00 86.88 103 LYS A N 1
ATOM 761 C CA . LYS A 1 103 ? -24.205 14.855 31.270 1.00 86.88 103 LYS A CA 1
ATOM 762 C C . LYS A 1 103 ? -25.370 15.023 30.309 1.00 86.88 103 LYS A C 1
ATOM 764 O O . LYS A 1 103 ? -26.416 15.542 30.697 1.00 86.88 103 LYS A O 1
ATOM 769 N N . PHE A 1 104 ? -25.207 14.535 29.087 1.00 88.50 104 PHE A N 1
ATOM 770 C CA . PHE A 1 104 ? -26.272 14.458 28.091 1.00 88.50 104 PHE A CA 1
ATOM 771 C C . PHE A 1 104 ? -26.439 13.022 27.599 1.00 88.50 104 PHE A C 1
ATOM 773 O O . PHE A 1 104 ? -25.553 12.185 27.754 1.00 88.50 104 PHE A O 1
ATOM 780 N N . VAL A 1 105 ? -27.606 12.711 27.038 1.00 87.44 105 VAL A N 1
ATOM 781 C CA . VAL A 1 105 ? -27.875 11.382 26.479 1.00 87.44 105 VAL A CA 1
ATOM 782 C C . VAL A 1 105 ? -27.381 11.356 25.036 1.00 87.44 105 VAL A C 1
ATOM 784 O O . VAL A 1 105 ? -27.906 12.081 24.193 1.00 87.44 105 VAL A O 1
ATOM 787 N N . ALA A 1 106 ? -26.394 10.512 24.753 1.00 86.19 106 ALA A N 1
ATOM 788 C CA . ALA A 1 106 ? -25.824 10.304 23.427 1.00 86.19 106 ALA A CA 1
ATOM 789 C C . ALA A 1 106 ? -26.095 8.874 22.945 1.00 86.19 106 ALA A C 1
ATOM 791 O O . ALA A 1 106 ? -26.159 7.953 23.756 1.00 86.19 106 ALA A O 1
ATOM 792 N N . ASN A 1 107 ? -26.230 8.668 21.633 1.00 87.19 107 ASN A N 1
ATOM 793 C CA . ASN A 1 107 ? -26.156 7.322 21.054 1.00 87.19 107 ASN A CA 1
ATOM 794 C C . ASN A 1 107 ? -24.687 7.022 20.745 1.00 87.19 107 ASN A C 1
ATOM 796 O O . ASN A 1 107 ? -24.034 7.836 20.091 1.00 87.19 107 ASN A O 1
ATOM 800 N N . VAL A 1 108 ? -24.176 5.881 21.201 1.00 86.06 108 VAL A N 1
ATOM 801 C CA . VAL A 1 108 ? -22.761 5.520 21.056 1.00 86.06 108 VAL A CA 1
ATOM 802 C C . VAL A 1 108 ? -22.641 4.252 20.220 1.00 86.06 108 VAL A C 1
ATOM 804 O O . VAL A 1 108 ? -23.229 3.224 20.541 1.00 86.06 108 VAL A O 1
ATOM 807 N N . THR A 1 109 ? -21.841 4.308 19.158 1.00 88.50 109 THR A N 1
ATOM 808 C CA . THR A 1 109 ? -21.515 3.146 18.325 1.00 88.50 109 THR A CA 1
ATOM 809 C C . THR A 1 109 ? -20.009 2.961 18.304 1.00 88.50 109 THR A C 1
ATOM 811 O O . THR A 1 109 ? -19.266 3.894 18.004 1.00 88.50 109 THR A O 1
ATOM 814 N N . ASN A 1 110 ? -19.555 1.751 18.611 1.00 88.12 110 ASN A N 1
ATOM 815 C CA . ASN A 1 110 ? -18.149 1.393 18.588 1.00 88.12 110 ASN A CA 1
ATOM 816 C C . ASN A 1 110 ? -17.822 0.633 17.300 1.00 88.12 110 ASN A C 1
ATOM 818 O O . ASN A 1 110 ? -18.513 -0.322 16.940 1.00 88.12 110 ASN A O 1
ATOM 822 N N . TRP A 1 111 ? -16.754 1.051 16.632 1.00 86.44 111 TRP A N 1
ATOM 823 C CA . TRP A 1 111 ? -16.267 0.443 15.403 1.00 86.44 111 TRP A CA 1
ATOM 824 C C . TRP A 1 111 ? -14.897 -0.161 15.671 1.00 86.44 111 TRP A C 1
ATOM 826 O O . TRP A 1 111 ? -13.961 0.547 16.038 1.00 86.44 111 TRP A O 1
ATOM 836 N N . LYS A 1 112 ? -14.780 -1.474 15.493 1.00 87.81 112 LYS A N 1
ATOM 837 C CA . LYS A 1 112 ? -13.540 -2.210 15.734 1.00 87.81 112 LYS A CA 1
ATOM 838 C C . LYS A 1 112 ? -13.103 -2.908 14.466 1.00 87.81 112 LYS A C 1
ATOM 840 O O . LYS A 1 112 ? -13.916 -3.491 13.758 1.00 87.81 112 LYS A O 1
ATOM 845 N N . TRP A 1 113 ? -11.805 -2.899 14.207 1.00 88.81 113 TRP A N 1
ATOM 846 C CA . TRP A 1 113 ? -11.218 -3.740 13.179 1.00 88.81 113 TRP A CA 1
ATOM 847 C C . TRP A 1 113 ? -9.874 -4.254 13.670 1.00 88.81 113 TRP A C 1
ATOM 849 O O . TRP A 1 113 ? -8.930 -3.492 13.865 1.00 88.81 113 TRP A O 1
ATOM 859 N N . HIS A 1 114 ? -9.810 -5.563 13.896 1.00 87.81 114 HIS A N 1
ATOM 860 C CA . HIS A 1 114 ? -8.585 -6.249 14.274 1.00 87.81 114 HIS A CA 1
ATOM 861 C C . HIS A 1 114 ? -8.047 -7.005 13.067 1.00 87.81 114 HIS A C 1
ATOM 863 O O . HIS A 1 114 ? -8.696 -7.915 12.552 1.00 87.81 114 HIS A O 1
ATOM 869 N N . PHE A 1 115 ? -6.857 -6.632 12.619 1.00 89.38 115 PHE A N 1
ATOM 870 C CA . PHE A 1 115 ? -6.147 -7.348 11.575 1.00 89.38 115 PHE A CA 1
ATOM 871 C C . PHE A 1 115 ? -4.640 -7.167 11.747 1.00 89.38 115 PHE A C 1
ATOM 873 O O . PHE A 1 115 ? -4.172 -6.214 12.365 1.00 89.38 115 PHE A O 1
ATOM 880 N N . GLY A 1 116 ? -3.892 -8.114 11.205 1.00 88.94 116 GLY A N 1
ATOM 881 C CA . GLY A 1 116 ? -2.448 -8.086 11.074 1.00 88.94 116 GLY A CA 1
ATOM 882 C C . GLY A 1 116 ? -2.056 -8.573 9.688 1.00 88.94 116 GLY A C 1
ATOM 883 O O . GLY A 1 116 ? -2.857 -9.191 8.985 1.00 88.94 116 GLY A O 1
ATOM 884 N N . ILE A 1 117 ? -0.818 -8.296 9.299 1.00 90.06 117 ILE A N 1
ATOM 885 C CA . ILE A 1 117 ? -0.230 -8.801 8.063 1.00 90.06 117 ILE A CA 1
ATOM 886 C C . ILE A 1 117 ? 0.942 -9.714 8.401 1.00 90.06 117 ILE A C 1
ATOM 888 O O . ILE A 1 117 ? 1.798 -9.372 9.218 1.00 90.06 117 ILE A O 1
ATOM 892 N N . SER A 1 118 ? 0.952 -10.890 7.785 1.00 89.50 118 SER A N 1
ATOM 893 C CA . SER A 1 118 ? 2.060 -11.833 7.846 1.00 89.50 118 SER A CA 1
ATOM 894 C C . SER A 1 118 ? 2.707 -11.913 6.474 1.00 89.50 118 SER A C 1
ATOM 896 O O . SER A 1 118 ? 2.011 -12.052 5.466 1.00 89.50 118 SER A O 1
ATOM 898 N N . VAL A 1 119 ? 4.033 -11.827 6.457 1.00 88.00 119 VAL A N 1
ATOM 899 C CA . VAL A 1 119 ? 4.867 -12.000 5.266 1.00 88.00 119 VAL A CA 1
ATOM 900 C C . VAL A 1 119 ? 5.867 -13.112 5.581 1.00 88.00 119 VAL A C 1
ATOM 902 O O . VAL A 1 119 ? 6.963 -12.819 6.063 1.00 88.00 119 VAL A O 1
ATOM 905 N N . PRO A 1 120 ? 5.477 -14.391 5.432 1.00 83.94 120 PRO A N 1
ATOM 906 C CA . PRO A 1 120 ? 6.390 -15.518 5.607 1.00 83.94 120 PRO A CA 1
ATOM 907 C C . PRO A 1 120 ? 7.548 -15.512 4.600 1.00 83.94 120 PRO A C 1
ATOM 909 O O . PRO A 1 120 ? 8.667 -15.838 4.986 1.00 83.94 120 PRO A O 1
ATOM 912 N N . ASP A 1 121 ? 7.303 -15.122 3.343 1.00 83.81 121 ASP A N 1
ATOM 913 C CA . ASP A 1 121 ? 8.338 -15.034 2.308 1.00 83.81 121 ASP A CA 1
ATOM 914 C C . ASP A 1 121 ? 8.351 -13.647 1.656 1.00 83.81 121 ASP A C 1
ATOM 916 O O . ASP A 1 121 ? 7.505 -13.309 0.826 1.00 83.81 121 ASP A O 1
ATOM 920 N N . GLY A 1 122 ? 9.349 -12.836 2.016 1.00 78.94 122 GLY A N 1
ATOM 921 C CA . GLY A 1 122 ? 9.525 -11.495 1.458 1.00 78.94 122 GLY A CA 1
ATOM 922 C C . GLY A 1 122 ? 9.944 -11.477 -0.014 1.00 78.94 122 GLY A C 1
ATOM 923 O O . GLY A 1 122 ? 9.901 -10.418 -0.629 1.00 78.94 122 GLY A O 1
ATOM 924 N N . ARG A 1 123 ? 10.310 -12.621 -0.613 1.00 84.56 123 ARG A N 1
ATOM 925 C CA . ARG A 1 123 ? 10.634 -12.721 -2.050 1.00 84.56 123 ARG A CA 1
ATOM 926 C C . ARG A 1 123 ? 9.400 -12.670 -2.948 1.00 84.56 123 ARG A C 1
ATOM 928 O O . ARG A 1 123 ? 9.529 -12.464 -4.149 1.00 84.56 123 ARG A O 1
ATOM 935 N N . GLN A 1 124 ? 8.208 -12.8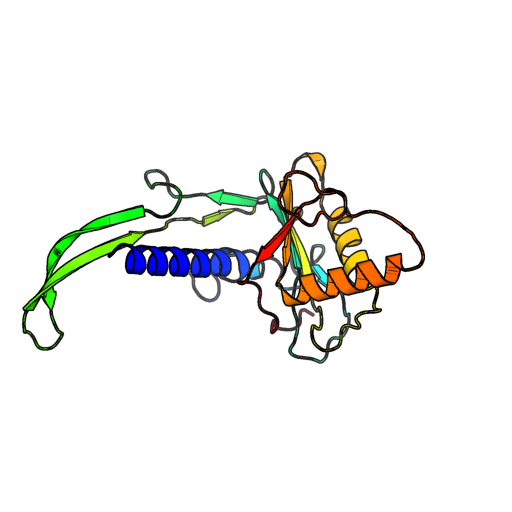42 -2.378 1.00 87.44 124 GLN A N 1
ATOM 936 C CA . GLN A 1 124 ? 6.934 -12.760 -3.101 1.00 87.44 124 GLN A CA 1
ATOM 937 C C . GLN A 1 124 ? 6.351 -11.341 -3.104 1.00 87.44 124 GLN A C 1
ATOM 939 O O . GLN A 1 124 ? 5.165 -11.139 -3.374 1.00 87.44 124 GLN A O 1
ATOM 944 N N . MET A 1 125 ? 7.171 -10.345 -2.777 1.00 89.31 125 MET A N 1
ATOM 945 C CA . MET A 1 125 ? 6.799 -8.940 -2.755 1.00 89.31 125 MET A CA 1
ATOM 946 C C . MET A 1 125 ? 7.897 -8.133 -3.422 1.00 89.31 125 MET A C 1
ATOM 948 O O . MET A 1 125 ? 9.056 -8.312 -3.078 1.00 89.31 125 MET A O 1
ATOM 952 N N . VAL A 1 126 ? 7.529 -7.229 -4.324 1.00 91.38 126 VAL A N 1
ATOM 953 C CA . VAL A 1 126 ? 8.460 -6.335 -5.020 1.00 91.38 126 VAL A CA 1
ATOM 954 C C . VAL A 1 126 ? 7.988 -4.903 -4.841 1.00 91.38 126 VAL A C 1
ATOM 956 O O . VAL A 1 126 ? 6.794 -4.614 -4.969 1.00 91.38 126 VAL A O 1
ATOM 959 N N . ARG A 1 127 ? 8.923 -3.990 -4.586 1.00 92.31 127 ARG A N 1
ATOM 960 C CA . ARG A 1 127 ? 8.669 -2.549 -4.605 1.00 92.31 127 ARG A CA 1
ATOM 961 C C . ARG A 1 127 ? 9.436 -1.919 -5.754 1.00 92.31 127 ARG A C 1
ATOM 963 O O . ARG A 1 127 ? 10.659 -1.986 -5.798 1.00 92.31 127 ARG A O 1
ATOM 970 N N . ILE A 1 128 ? 8.714 -1.264 -6.650 1.00 91.31 128 ILE A N 1
ATOM 971 C CA . ILE A 1 128 ? 9.287 -0.392 -7.670 1.00 91.31 128 ILE A CA 1
ATOM 972 C C . ILE A 1 128 ? 9.270 1.021 -7.086 1.00 91.31 128 ILE A C 1
ATOM 974 O O . ILE A 1 128 ? 8.193 1.567 -6.853 1.00 91.31 128 ILE A O 1
ATOM 978 N N . CYS A 1 129 ? 10.433 1.587 -6.783 1.00 89.31 129 CYS A N 1
ATOM 979 C CA . CYS A 1 129 ? 10.577 2.879 -6.113 1.00 89.31 129 CYS A CA 1
ATOM 980 C C . CYS A 1 129 ? 11.211 3.945 -7.017 1.00 89.31 129 CYS A C 1
ATOM 982 O O . CYS A 1 129 ? 11.731 3.652 -8.098 1.00 89.31 129 CYS A O 1
ATOM 984 N N . ASN A 1 130 ? 11.188 5.188 -6.525 1.00 87.31 130 ASN A N 1
ATOM 985 C CA . ASN A 1 130 ? 11.775 6.364 -7.169 1.00 87.31 130 ASN A CA 1
ATOM 986 C C . ASN A 1 130 ? 11.149 6.678 -8.542 1.00 87.31 130 ASN A C 1
ATOM 988 O O . ASN A 1 130 ? 11.863 6.935 -9.518 1.00 87.31 130 ASN A O 1
ATOM 992 N N . ILE A 1 131 ? 9.814 6.601 -8.622 1.00 86.19 131 ILE A N 1
ATOM 993 C CA . ILE A 1 131 ? 9.049 7.068 -9.782 1.00 86.19 131 ILE A CA 1
ATOM 994 C C . ILE A 1 131 ? 8.765 8.551 -9.577 1.00 86.19 131 ILE A C 1
ATOM 996 O O . ILE A 1 131 ? 7.911 8.907 -8.762 1.00 86.19 131 ILE A O 1
ATOM 1000 N N . ASP A 1 132 ? 9.460 9.403 -10.320 1.00 85.06 132 ASP A N 1
ATOM 1001 C CA . ASP A 1 132 ? 9.273 10.848 -10.239 1.00 85.06 132 ASP A CA 1
ATOM 1002 C C . ASP A 1 132 ? 7.998 11.259 -10.983 1.00 85.06 132 ASP A C 1
ATOM 1004 O O . ASP A 1 132 ? 7.950 11.312 -12.209 1.00 85.06 132 ASP A O 1
ATOM 1008 N N . THR A 1 133 ? 6.930 11.548 -10.245 1.00 80.69 133 THR A N 1
ATOM 1009 C CA . THR A 1 133 ? 5.628 11.841 -10.863 1.00 80.69 133 THR A CA 1
ATOM 1010 C C . THR A 1 133 ? 5.563 13.187 -11.585 1.00 80.69 133 THR A C 1
ATOM 1012 O O . THR A 1 133 ? 4.645 13.377 -12.389 1.00 80.69 133 THR A O 1
ATOM 1015 N N . SER A 1 134 ? 6.500 14.109 -11.330 1.00 80.12 134 SER A N 1
ATOM 1016 C CA . SER A 1 134 ? 6.543 15.420 -11.986 1.00 80.12 134 SER A CA 1
ATOM 1017 C C . SER A 1 134 ? 7.499 15.453 -13.179 1.00 80.12 134 SER A C 1
ATOM 1019 O O . SER A 1 134 ? 7.218 16.160 -14.151 1.00 80.12 134 SER A O 1
ATOM 1021 N N . ALA A 1 135 ? 8.576 14.663 -13.148 1.00 77.50 135 ALA A N 1
ATOM 1022 C CA . ALA A 1 135 ? 9.543 14.578 -14.242 1.00 77.50 135 ALA A CA 1
ATOM 1023 C C . ALA A 1 135 ? 9.245 13.470 -15.270 1.00 77.50 135 ALA A C 1
ATOM 1025 O O . ALA A 1 135 ? 9.745 13.542 -16.396 1.00 77.50 135 ALA A O 1
ATOM 1026 N N . GLU A 1 136 ? 8.446 12.454 -14.922 1.00 74.62 136 GLU A N 1
ATOM 1027 C CA . GLU A 1 136 ? 8.195 11.322 -15.816 1.00 74.62 136 GLU A CA 1
ATOM 1028 C C . GLU A 1 136 ? 7.439 11.751 -17.084 1.00 74.62 136 GLU A C 1
ATOM 1030 O O . GLU A 1 136 ? 6.293 12.216 -17.055 1.00 74.62 136 GLU A O 1
ATOM 1035 N N . ALA A 1 137 ? 8.083 11.558 -18.235 1.00 73.81 137 ALA A N 1
ATOM 1036 C CA . ALA A 1 137 ? 7.511 11.920 -19.519 1.00 73.81 137 ALA A CA 1
ATOM 1037 C C . ALA A 1 137 ? 6.370 10.967 -19.913 1.00 73.81 137 ALA A C 1
ATOM 1039 O O . ALA A 1 137 ? 6.451 9.745 -19.761 1.00 73.81 137 ALA A O 1
ATOM 1040 N N . ALA A 1 138 ? 5.322 11.520 -20.528 1.00 67.62 138 ALA A N 1
ATOM 1041 C CA . ALA A 1 138 ? 4.233 10.726 -21.103 1.00 67.62 138 ALA A CA 1
ATOM 1042 C C . ALA A 1 138 ? 4.697 9.816 -22.259 1.00 67.62 138 ALA A C 1
ATOM 1044 O O . ALA A 1 138 ? 4.038 8.820 -22.552 1.00 67.62 138 ALA A O 1
ATOM 1045 N N . ASP A 1 139 ? 5.812 10.168 -22.905 1.00 62.81 139 ASP A N 1
ATOM 1046 C CA . ASP A 1 139 ? 6.483 9.384 -23.949 1.00 62.81 139 ASP A CA 1
ATOM 1047 C C . ASP A 1 139 ? 7.660 8.549 -23.398 1.00 62.81 139 ASP A C 1
ATOM 1049 O O . ASP A 1 139 ? 8.414 7.967 -24.173 1.00 62.81 139 ASP A O 1
ATOM 1053 N N . GLY A 1 140 ? 7.843 8.510 -22.073 1.00 66.19 140 GLY A N 1
ATOM 1054 C CA . GLY A 1 140 ? 8.847 7.669 -21.423 1.00 66.19 140 GLY A CA 1
ATOM 1055 C C . GLY A 1 140 ? 8.510 6.176 -21.508 1.00 66.19 140 GLY A C 1
ATOM 1056 O O . GLY A 1 140 ? 7.362 5.800 -21.745 1.00 66.19 140 GLY A O 1
ATOM 1057 N N . ASP A 1 141 ? 9.517 5.332 -21.284 1.00 72.62 141 ASP A N 1
ATOM 1058 C CA . ASP A 1 141 ? 9.396 3.866 -21.258 1.00 72.62 141 ASP A CA 1
ATOM 1059 C C . ASP A 1 141 ? 10.112 3.283 -20.031 1.00 72.62 141 ASP A C 1
ATOM 1061 O O . ASP A 1 141 ? 10.938 2.385 -20.127 1.00 72.62 141 ASP A O 1
ATOM 1065 N N . THR A 1 142 ? 9.881 3.861 -18.851 1.00 79.44 142 THR A N 1
ATOM 1066 C CA . THR A 1 142 ? 10.591 3.447 -17.626 1.00 79.44 142 THR A CA 1
ATOM 1067 C C . THR A 1 142 ? 9.730 2.543 -16.738 1.00 79.44 142 THR A C 1
ATOM 1069 O O . THR A 1 142 ? 10.231 1.586 -16.144 1.00 79.44 142 THR A O 1
ATOM 1072 N N . ILE A 1 143 ? 8.414 2.786 -16.690 1.00 81.06 143 ILE A N 1
ATOM 1073 C CA . ILE A 1 143 ? 7.499 2.095 -15.773 1.00 81.06 143 ILE A CA 1
ATOM 1074 C C . ILE A 1 143 ? 7.207 0.671 -16.259 1.00 81.06 143 ILE A C 1
ATOM 1076 O O . ILE A 1 143 ? 7.264 -0.271 -15.469 1.00 81.06 143 ILE A O 1
ATOM 1080 N N . ALA A 1 144 ? 6.905 0.489 -17.549 1.00 83.00 144 ALA A N 1
ATOM 1081 C CA . ALA A 1 144 ? 6.561 -0.826 -18.088 1.00 83.00 144 ALA A CA 1
ATOM 1082 C C . ALA A 1 144 ? 7.733 -1.829 -18.002 1.00 83.00 144 ALA A C 1
ATOM 1084 O O . ALA A 1 144 ? 7.500 -2.939 -17.513 1.00 83.00 144 ALA A O 1
ATOM 1085 N N . PRO A 1 145 ? 8.989 -1.474 -18.348 1.00 84.19 145 PRO A N 1
ATOM 1086 C CA . PRO A 1 145 ? 10.134 -2.362 -18.136 1.00 84.19 145 PRO A CA 1
ATOM 1087 C C . PRO A 1 145 ? 10.380 -2.699 -16.664 1.00 84.19 145 PRO A C 1
ATOM 1089 O O . PRO A 1 145 ? 10.629 -3.860 -16.346 1.00 84.19 145 PRO A O 1
ATOM 1092 N N . ALA A 1 146 ? 10.229 -1.733 -15.751 1.00 86.69 146 ALA A N 1
ATOM 1093 C CA . ALA A 1 146 ? 10.360 -1.991 -14.315 1.00 86.69 146 ALA A CA 1
ATOM 1094 C C . ALA A 1 146 ? 9.272 -2.949 -13.794 1.00 86.69 146 ALA A C 1
ATOM 1096 O O . ALA A 1 146 ? 9.542 -3.809 -12.955 1.00 86.69 146 ALA A O 1
ATOM 1097 N N . MET A 1 147 ? 8.042 -2.852 -14.314 1.00 85.12 147 MET A N 1
ATOM 1098 C CA . MET A 1 147 ? 6.971 -3.803 -14.003 1.00 85.12 147 MET A CA 1
ATOM 1099 C C . MET A 1 147 ? 7.244 -5.198 -14.581 1.00 85.12 147 MET A C 1
ATOM 1101 O O . MET A 1 147 ? 6.936 -6.188 -13.919 1.00 85.12 147 MET A O 1
ATOM 1105 N N . ILE A 1 148 ? 7.847 -5.301 -15.772 1.00 86.06 148 ILE A N 1
ATOM 1106 C CA . ILE A 1 148 ? 8.302 -6.584 -16.336 1.00 86.06 148 ILE A CA 1
ATOM 1107 C C . ILE A 1 148 ? 9.362 -7.201 -15.419 1.00 86.06 148 ILE A C 1
ATOM 1109 O O . ILE A 1 148 ? 9.212 -8.350 -14.999 1.00 86.06 148 ILE A O 1
ATOM 1113 N N . GLU A 1 149 ? 10.390 -6.439 -15.040 1.00 87.75 149 GLU A N 1
ATOM 1114 C CA . GLU A 1 149 ? 11.429 -6.918 -14.124 1.00 87.75 149 GLU A CA 1
ATOM 1115 C C . GLU A 1 149 ? 10.823 -7.387 -12.793 1.00 87.75 149 GLU A C 1
ATOM 1117 O O . GLU A 1 149 ? 11.170 -8.465 -12.313 1.00 87.75 149 GLU A O 1
ATOM 1122 N N . ALA A 1 150 ? 9.845 -6.656 -12.244 1.00 87.25 150 ALA A N 1
ATOM 1123 C CA . ALA A 1 150 ? 9.149 -7.053 -11.023 1.00 87.25 150 ALA A CA 1
ATOM 1124 C C . ALA A 1 150 ? 8.455 -8.419 -11.145 1.00 87.25 150 ALA A C 1
ATOM 1126 O O . ALA A 1 150 ? 8.520 -9.220 -10.213 1.00 87.25 150 ALA A O 1
ATOM 1127 N N . THR A 1 151 ? 7.834 -8.728 -12.290 1.00 85.56 151 THR A N 1
ATOM 1128 C CA . THR A 1 151 ? 7.214 -10.051 -12.494 1.00 85.56 151 THR A CA 1
ATOM 1129 C C . THR A 1 151 ? 8.232 -11.189 -12.539 1.00 85.56 151 THR A C 1
ATOM 1131 O O . THR A 1 151 ? 7.934 -12.281 -12.065 1.00 85.56 151 THR A O 1
ATOM 1134 N N . HIS A 1 152 ? 9.438 -10.933 -13.050 1.00 86.62 152 HIS A N 1
ATOM 1135 C CA . HIS A 1 152 ? 10.522 -11.918 -13.105 1.00 86.62 152 HIS A CA 1
ATOM 1136 C C . HIS A 1 152 ? 11.346 -11.999 -11.811 1.00 86.62 152 HIS A C 1
ATOM 1138 O O . HIS A 1 152 ? 12.123 -12.936 -11.640 1.00 86.62 152 HIS A O 1
ATOM 1144 N N . ARG A 1 153 ? 11.185 -11.033 -10.900 1.00 85.88 153 ARG A N 1
ATOM 1145 C CA . ARG A 1 153 ? 11.839 -10.997 -9.584 1.00 85.88 153 ARG A CA 1
ATOM 1146 C C . ARG A 1 153 ? 11.198 -11.946 -8.569 1.00 85.88 153 ARG A C 1
ATOM 1148 O O . ARG A 1 153 ? 11.863 -12.374 -7.623 1.00 85.88 153 ARG A O 1
ATOM 1155 N N . ILE A 1 154 ? 9.907 -12.227 -8.747 1.00 82.62 154 ILE A N 1
ATOM 1156 C CA . ILE A 1 154 ? 9.158 -13.124 -7.874 1.00 82.62 154 ILE A CA 1
ATOM 1157 C C . ILE A 1 154 ? 9.542 -14.576 -8.155 1.00 82.62 154 ILE A C 1
ATOM 1159 O O . ILE A 1 154 ? 9.535 -15.034 -9.296 1.00 82.62 154 ILE A O 1
ATOM 1163 N N . ASP A 1 155 ? 9.813 -15.301 -7.074 1.00 72.31 155 ASP A N 1
ATOM 1164 C CA . ASP A 1 155 ? 10.031 -16.744 -7.087 1.00 72.31 155 ASP A CA 1
ATOM 1165 C C . ASP A 1 155 ? 8.681 -17.491 -7.096 1.00 72.31 155 ASP A C 1
ATOM 1167 O O . ASP A 1 155 ? 7.781 -17.169 -6.314 1.00 72.31 155 ASP A O 1
ATOM 1171 N N . ASP A 1 156 ? 8.548 -18.466 -7.997 1.00 72.06 156 ASP A N 1
ATOM 1172 C CA . ASP A 1 156 ? 7.336 -19.258 -8.285 1.00 72.06 156 ASP A CA 1
ATOM 1173 C C . ASP A 1 156 ? 6.019 -18.451 -8.455 1.00 72.06 156 ASP A C 1
ATOM 1175 O O . ASP A 1 156 ? 5.151 -18.431 -7.572 1.00 72.06 156 ASP A O 1
ATOM 1179 N N . PRO A 1 157 ? 5.801 -17.823 -9.627 1.00 67.19 157 PRO A N 1
ATOM 1180 C CA . PRO A 1 157 ? 4.588 -17.051 -9.904 1.00 67.19 157 PRO A CA 1
ATOM 1181 C C . PRO A 1 157 ? 3.295 -17.886 -9.964 1.00 67.19 157 PRO A C 1
ATOM 1183 O O . PRO A 1 157 ? 2.206 -17.320 -9.866 1.00 67.19 157 PRO A O 1
ATOM 1186 N N . ASN A 1 158 ? 3.372 -19.216 -10.108 1.00 69.75 158 ASN A N 1
ATOM 1187 C CA . ASN A 1 158 ? 2.188 -20.068 -10.275 1.00 69.75 158 ASN A CA 1
ATOM 1188 C C . ASN A 1 158 ? 1.485 -20.388 -8.944 1.00 69.75 158 ASN A C 1
ATOM 1190 O O . ASN A 1 158 ? 0.297 -20.714 -8.937 1.00 69.75 158 ASN A O 1
ATOM 1194 N N . GLY A 1 159 ? 2.198 -20.288 -7.817 1.00 70.56 159 GLY A N 1
ATOM 1195 C CA . GLY A 1 159 ? 1.666 -20.566 -6.478 1.00 70.56 159 GLY A CA 1
ATOM 1196 C C . GLY A 1 159 ? 0.972 -19.379 -5.798 1.00 70.56 159 GLY A C 1
ATOM 1197 O O . GLY A 1 159 ? 0.425 -19.532 -4.703 1.00 70.56 159 GLY A O 1
ATOM 1198 N N . ILE A 1 160 ? 0.987 -18.195 -6.417 1.00 79.06 160 ILE A N 1
ATOM 1199 C CA . ILE A 1 160 ? 0.553 -16.942 -5.790 1.00 79.06 160 ILE A CA 1
ATOM 1200 C C . ILE A 1 160 ? -0.516 -16.206 -6.587 1.00 79.06 160 ILE A C 1
ATOM 1202 O O . ILE A 1 160 ? -0.660 -16.345 -7.798 1.00 79.06 160 ILE A O 1
ATOM 1206 N N . ARG A 1 161 ? -1.251 -15.335 -5.892 1.00 85.81 161 ARG A N 1
ATOM 1207 C CA . ARG A 1 161 ? -2.123 -14.342 -6.524 1.00 85.81 161 ARG A CA 1
ATOM 1208 C C . ARG A 1 161 ? -1.407 -12.997 -6.556 1.00 85.81 161 ARG A C 1
ATOM 1210 O O . ARG A 1 161 ? -1.595 -12.181 -5.656 1.00 85.81 161 ARG A O 1
ATOM 1217 N N . GLY A 1 162 ? -0.574 -12.801 -7.577 1.00 86.81 162 GLY A N 1
ATOM 1218 C CA . GLY A 1 162 ? 0.141 -11.546 -7.817 1.00 86.81 162 GLY A CA 1
ATOM 1219 C C . GLY A 1 162 ? -0.816 -10.396 -8.135 1.00 86.81 162 GLY A C 1
ATOM 1220 O O . GLY A 1 162 ? -1.683 -10.528 -8.999 1.00 86.81 162 GLY A O 1
ATOM 1221 N N . VAL A 1 163 ? -0.679 -9.271 -7.436 1.00 90.56 163 VAL A N 1
ATOM 1222 C CA . VAL A 1 163 ? -1.480 -8.058 -7.662 1.00 90.56 163 VAL A CA 1
ATOM 1223 C C . VAL A 1 163 ? -0.575 -6.834 -7.612 1.00 90.56 163 VAL A C 1
ATOM 1225 O O . VAL A 1 163 ? 0.210 -6.682 -6.675 1.00 90.56 163 VAL A O 1
ATOM 1228 N N . PHE A 1 164 ? -0.714 -5.947 -8.599 1.00 91.19 164 PHE A N 1
ATOM 1229 C CA . PHE A 1 164 ? -0.056 -4.642 -8.595 1.00 91.19 164 PHE A CA 1
ATOM 1230 C C . PHE A 1 164 ? -0.919 -3.601 -7.882 1.00 91.19 164 PHE A C 1
ATOM 1232 O O . PHE A 1 164 ? -2.121 -3.521 -8.132 1.00 91.19 164 PHE A O 1
ATOM 1239 N N . TYR A 1 165 ? -0.297 -2.765 -7.058 1.00 93.00 165 TYR A N 1
ATOM 1240 C CA . TYR A 1 165 ? -0.910 -1.630 -6.378 1.00 93.00 165 TYR A CA 1
ATOM 1241 C C . TYR A 1 165 ? -0.139 -0.356 -6.696 1.00 93.00 165 TYR A C 1
ATOM 1243 O O . TYR A 1 165 ? 1.081 -0.309 -6.546 1.00 93.00 165 TYR A O 1
ATOM 1251 N N . MET A 1 166 ? -0.853 0.679 -7.129 1.00 90.25 166 MET A N 1
ATOM 1252 C CA . MET A 1 166 ? -0.264 1.975 -7.463 1.00 90.25 166 M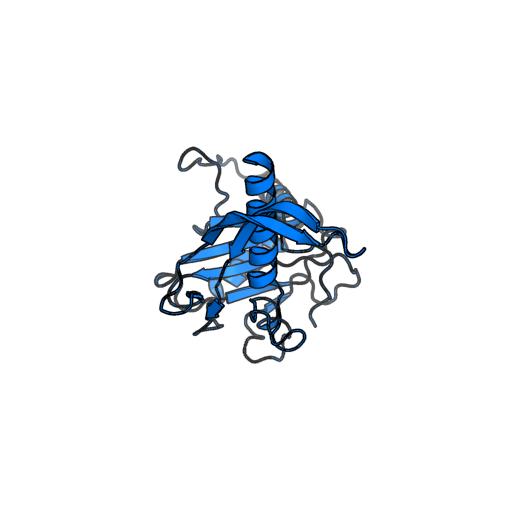ET A CA 1
ATOM 1253 C C . MET A 1 166 ? -1.252 3.121 -7.228 1.00 90.25 166 MET A C 1
ATOM 1255 O O . MET A 1 166 ? -2.469 2.919 -7.226 1.00 90.25 166 MET A O 1
ATOM 1259 N N . ASN A 1 167 ? -0.728 4.335 -7.059 1.00 90.94 167 ASN A N 1
ATOM 1260 C CA . ASN A 1 167 ? -1.542 5.549 -7.000 1.00 90.94 167 ASN A CA 1
ATOM 1261 C C . ASN A 1 167 ? -2.157 5.858 -8.385 1.00 90.94 167 ASN A C 1
ATOM 1263 O O . ASN A 1 167 ? -1.582 5.542 -9.430 1.00 90.94 167 ASN A O 1
ATOM 1267 N N . ARG A 1 168 ? -3.313 6.532 -8.397 1.00 88.94 168 ARG A N 1
ATOM 1268 C CA . ARG A 1 168 ? -3.967 7.103 -9.589 1.00 88.94 168 ARG A CA 1
ATOM 1269 C C . ARG A 1 168 ? -3.017 7.878 -10.502 1.00 88.94 168 ARG A C 1
ATOM 1271 O O . ARG A 1 168 ? -3.125 7.740 -11.719 1.00 88.94 168 ARG A O 1
ATOM 1278 N N . THR A 1 169 ? -2.102 8.675 -9.949 1.00 88.38 169 THR A N 1
ATOM 1279 C CA . THR A 1 169 ? -1.157 9.478 -10.744 1.00 88.38 169 THR A CA 1
ATOM 1280 C C . THR A 1 169 ? -0.235 8.581 -11.565 1.00 88.38 169 THR A C 1
ATOM 1282 O O . THR A 1 169 ? -0.176 8.722 -12.788 1.00 88.38 169 THR A O 1
ATOM 1285 N N . VAL A 1 170 ? 0.391 7.592 -10.921 1.00 86.00 170 VAL A N 1
ATOM 1286 C CA . VAL A 1 170 ? 1.269 6.607 -11.573 1.00 86.00 170 VAL A CA 1
ATOM 1287 C C . VAL A 1 170 ? 0.492 5.767 -12.585 1.00 86.00 170 VAL A C 1
ATOM 1289 O O . VAL A 1 170 ? 0.950 5.573 -13.707 1.00 86.00 170 VAL A O 1
ATOM 1292 N N . PHE A 1 171 ? -0.732 5.355 -12.244 1.00 86.38 171 PHE A N 1
ATOM 1293 C CA . PHE A 1 171 ? -1.604 4.633 -13.171 1.00 86.38 171 PHE A CA 1
ATOM 1294 C C . PHE A 1 171 ? -1.915 5.450 -14.436 1.00 86.38 171 PHE A C 1
ATOM 1296 O O . PHE A 1 171 ? -1.899 4.923 -15.550 1.00 86.38 171 PHE A O 1
ATOM 1303 N N . SER A 1 172 ? -2.157 6.757 -14.290 1.00 84.19 172 SER A N 1
ATOM 1304 C CA . SER A 1 172 ? -2.395 7.645 -15.430 1.00 84.19 172 SER A CA 1
ATOM 1305 C C . SER A 1 172 ? -1.161 7.791 -16.329 1.00 84.19 172 SER A C 1
ATOM 1307 O O . SER A 1 172 ? -1.308 7.848 -17.551 1.00 84.19 172 SER A O 1
ATOM 1309 N N . LEU A 1 173 ? 0.043 7.818 -15.744 1.00 81.88 173 LEU A N 1
ATOM 1310 C CA . LEU A 1 173 ? 1.312 7.870 -16.472 1.00 81.88 173 LEU A CA 1
ATOM 1311 C C . LEU A 1 173 ? 1.554 6.565 -17.232 1.00 81.88 173 LEU A C 1
ATOM 1313 O O . LEU A 1 173 ? 1.768 6.612 -18.441 1.00 81.88 173 LEU A O 1
ATOM 1317 N N . LEU A 1 174 ? 1.381 5.413 -16.577 1.00 82.62 174 LEU A N 1
ATOM 1318 C CA . LEU A 1 174 ? 1.471 4.094 -17.210 1.00 82.62 174 LEU A CA 1
ATOM 1319 C C . LEU A 1 174 ? 0.533 3.979 -18.421 1.00 82.62 174 LEU A C 1
ATOM 1321 O O . LEU A 1 174 ? 0.928 3.493 -19.482 1.00 82.62 174 LEU A O 1
ATOM 1325 N N . HIS A 1 175 ? -0.706 4.461 -18.291 1.00 77.81 175 HIS A N 1
ATOM 1326 C CA . HIS A 1 175 ? -1.674 4.433 -19.386 1.00 77.81 175 HIS A CA 1
ATOM 1327 C C . HIS A 1 175 ? -1.263 5.342 -20.561 1.00 77.81 175 HIS A C 1
ATOM 1329 O O . HIS A 1 175 ? -1.446 4.973 -21.723 1.00 77.81 175 HIS A O 1
ATOM 1335 N N . LYS A 1 176 ? -0.674 6.516 -20.286 1.00 78.44 176 LYS A N 1
ATOM 1336 C CA . LYS A 1 176 ? -0.133 7.411 -21.325 1.00 78.44 176 LYS A CA 1
ATOM 1337 C C . LYS A 1 176 ? 1.060 6.778 -22.050 1.00 78.44 176 LYS A C 1
ATOM 1339 O O . LYS A 1 176 ? 1.051 6.753 -23.280 1.00 78.44 176 LYS A O 1
ATOM 1344 N N . GLN A 1 177 ? 2.012 6.209 -21.307 1.00 76.62 177 GLN A N 1
ATOM 1345 C CA . GLN A 1 177 ? 3.193 5.530 -21.859 1.00 76.62 177 GLN A CA 1
ATOM 1346 C C . GLN A 1 177 ? 2.788 4.337 -22.736 1.00 76.62 177 GLN A C 1
ATOM 1348 O O . GLN A 1 177 ? 3.188 4.248 -23.896 1.00 76.62 177 GLN A O 1
ATOM 1353 N N . SER A 1 178 ? 1.871 3.496 -22.246 1.00 73.00 178 SER A N 1
ATOM 1354 C CA . SER A 1 178 ? 1.360 2.332 -22.987 1.00 73.00 178 SER A CA 1
ATOM 1355 C C . SER A 1 178 ? 0.682 2.729 -24.303 1.00 73.00 178 SER A C 1
ATOM 1357 O O . SER A 1 178 ? 0.919 2.120 -25.347 1.00 73.00 178 SER A O 1
ATOM 1359 N N . ARG A 1 179 ? -0.142 3.788 -24.287 1.00 72.19 179 ARG A N 1
ATOM 1360 C CA . ARG A 1 179 ? -0.795 4.313 -25.496 1.00 72.19 179 ARG A CA 1
ATOM 1361 C C . ARG A 1 179 ? 0.220 4.853 -26.505 1.00 72.19 179 ARG A C 1
ATOM 1363 O O . ARG A 1 179 ? 0.019 4.689 -27.705 1.00 72.19 179 ARG A O 1
ATOM 1370 N N . ASN A 1 180 ? 1.278 5.506 -26.035 1.00 69.56 180 ASN A N 1
ATOM 1371 C CA . ASN A 1 180 ? 2.312 6.076 -26.891 1.00 69.56 180 ASN A CA 1
ATOM 1372 C C . ASN A 1 180 ? 3.204 5.005 -27.530 1.00 69.56 180 ASN A C 1
ATOM 1374 O O . ASN A 1 180 ? 3.414 5.067 -28.739 1.00 69.56 180 ASN A O 1
ATOM 1378 N N . ALA A 1 181 ? 3.628 3.986 -26.777 1.00 65.44 181 ALA A N 1
ATOM 1379 C CA . ALA A 1 181 ? 4.360 2.836 -27.317 1.00 65.44 181 ALA A CA 1
ATOM 1380 C C . ALA A 1 181 ? 3.536 2.063 -28.369 1.00 65.44 181 ALA A C 1
ATOM 1382 O O . ALA A 1 181 ? 4.059 1.570 -29.366 1.00 65.44 181 ALA A O 1
ATOM 1383 N N . THR A 1 182 ? 2.213 2.036 -28.189 1.00 62.22 182 THR A N 1
ATOM 1384 C CA . THR A 1 182 ? 1.258 1.338 -29.064 1.00 62.22 182 THR A CA 1
ATOM 1385 C C . THR A 1 182 ? 0.816 2.186 -30.272 1.00 62.22 182 THR A C 1
ATOM 1387 O O . THR A 1 182 ? 0.072 1.701 -31.121 1.00 62.22 182 THR A O 1
ATOM 1390 N N . LYS A 1 183 ? 1.307 3.430 -30.443 1.00 56.09 183 LYS A N 1
ATOM 1391 C CA . LYS A 1 183 ? 0.989 4.280 -31.617 1.00 56.09 183 LYS A CA 1
ATOM 1392 C C . LYS A 1 183 ? 1.287 3.609 -32.971 1.00 56.09 183 LYS A C 1
ATOM 1394 O O . LYS A 1 183 ? 0.667 3.988 -33.959 1.00 56.09 183 LYS A O 1
ATOM 1399 N N . ASN A 1 184 ? 2.161 2.598 -33.009 1.00 48.44 184 ASN A N 1
ATOM 1400 C CA . ASN A 1 184 ? 2.492 1.819 -34.210 1.00 48.44 184 ASN A CA 1
ATOM 1401 C C . ASN A 1 184 ? 1.877 0.405 -34.248 1.00 48.44 184 ASN A C 1
ATOM 1403 O O . ASN A 1 184 ? 2.208 -0.382 -35.131 1.00 48.44 184 ASN A O 1
ATOM 1407 N N . SER A 1 185 ? 1.004 0.033 -33.309 1.00 44.56 185 SER A N 1
ATOM 1408 C CA . SER A 1 185 ? 0.365 -1.288 -33.284 1.00 44.56 185 SER A CA 1
ATOM 1409 C C . SER A 1 185 ? -1.109 -1.164 -32.918 1.00 44.56 185 SER A C 1
ATOM 1411 O O . SER A 1 185 ? -1.482 -0.926 -31.779 1.00 44.56 185 SER A O 1
ATOM 1413 N N . SER A 1 186 ? -1.971 -1.319 -33.918 1.00 43.66 186 SER A N 1
ATOM 1414 C CA . SER A 1 186 ? -3.419 -1.426 -33.744 1.00 43.66 186 SER A CA 1
ATOM 1415 C C . SER A 1 186 ? -3.754 -2.644 -32.881 1.00 43.66 186 SER A C 1
ATOM 1417 O O . SER A 1 186 ? -3.753 -3.747 -33.420 1.00 43.66 186 SER A O 1
ATOM 1419 N N . LEU A 1 187 ? -4.100 -2.474 -31.601 1.00 42.22 187 LEU A N 1
ATOM 1420 C CA . LEU A 1 187 ? -4.741 -3.538 -30.823 1.00 42.22 187 LEU A CA 1
ATOM 1421 C C . LEU A 1 187 ? -5.718 -3.007 -29.764 1.00 42.22 187 LEU A C 1
ATOM 1423 O O . LEU A 1 187 ? -5.510 -1.994 -29.098 1.00 42.22 187 LEU A O 1
ATOM 1427 N N . THR A 1 188 ? -6.830 -3.726 -29.699 1.00 40.81 188 THR A N 1
ATOM 1428 C CA . THR A 1 188 ? -8.081 -3.486 -28.987 1.00 40.81 188 THR A CA 1
ATOM 1429 C C . THR A 1 188 ? -7.959 -3.719 -27.484 1.00 40.81 188 THR A C 1
ATOM 1431 O O . THR A 1 188 ? -7.363 -4.698 -27.046 1.00 40.81 188 THR A O 1
ATOM 1434 N N . ILE A 1 189 ? -8.593 -2.845 -26.699 1.00 44.78 189 ILE A N 1
ATOM 1435 C CA . ILE A 1 189 ? -8.788 -3.017 -25.255 1.00 44.78 189 ILE A CA 1
ATOM 1436 C C . ILE A 1 189 ? -9.772 -4.174 -25.061 1.00 44.78 189 ILE A C 1
ATOM 1438 O O . ILE A 1 189 ? -10.977 -3.998 -25.250 1.00 44.78 189 ILE A O 1
ATOM 1442 N N . ASP A 1 190 ? -9.262 -5.359 -24.732 1.00 38.53 190 ASP A N 1
ATOM 1443 C CA . ASP A 1 190 ? -10.115 -6.505 -24.436 1.00 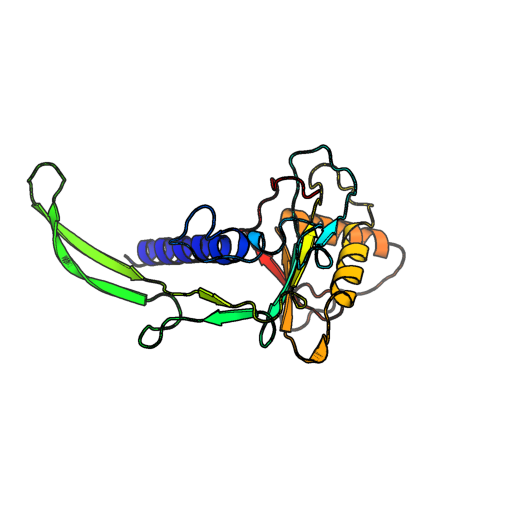38.53 190 ASP A CA 1
ATOM 1444 C C . ASP A 1 190 ? -10.742 -6.322 -23.047 1.00 38.53 190 ASP A C 1
ATOM 1446 O O . ASP A 1 190 ? -10.061 -6.125 -22.036 1.00 38.53 190 ASP A O 1
ATOM 1450 N N . SER A 1 191 ? -12.071 -6.291 -23.012 1.00 40.34 191 SER A N 1
ATOM 1451 C CA . SER A 1 191 ? -12.849 -5.963 -21.818 1.00 40.34 191 SER A CA 1
ATOM 1452 C C . SER A 1 191 ? -13.367 -7.243 -21.173 1.00 40.34 191 SER A C 1
ATOM 1454 O O . SER A 1 191 ? -14.480 -7.699 -21.422 1.00 40.34 191 SER A O 1
ATOM 1456 N N . ILE A 1 192 ? -12.553 -7.836 -20.302 1.00 40.09 192 ILE A N 1
ATOM 1457 C CA . ILE A 1 192 ? -12.964 -9.004 -19.519 1.00 40.09 192 ILE A CA 1
ATOM 1458 C C . ILE A 1 192 ? -13.887 -8.539 -18.376 1.00 40.09 192 ILE A C 1
ATOM 1460 O O . ILE A 1 192 ? -13.447 -7.914 -17.414 1.00 40.09 192 ILE A O 1
ATOM 1464 N N . GLY A 1 193 ? -15.184 -8.862 -18.463 1.00 42.78 193 GLY A N 1
ATOM 1465 C CA . GLY A 1 193 ? -16.083 -8.919 -17.297 1.00 42.78 193 GLY A CA 1
ATOM 1466 C C . GLY A 1 193 ? -16.795 -7.629 -16.860 1.00 42.78 193 GLY A C 1
ATOM 1467 O O . GLY A 1 193 ? -17.229 -7.540 -15.713 1.00 42.78 193 GLY A O 1
ATOM 1468 N N . GLY A 1 194 ? -16.954 -6.629 -17.733 1.00 40.41 194 GLY A N 1
ATOM 1469 C CA . GLY A 1 194 ? -17.887 -5.507 -17.498 1.00 40.41 194 GLY A CA 1
ATOM 1470 C C . GLY A 1 194 ? -17.420 -4.412 -16.524 1.00 40.41 194 GLY A C 1
ATOM 1471 O O . GLY A 1 194 ? -18.139 -3.438 -16.305 1.00 40.41 194 GLY A O 1
ATOM 1472 N N . LYS A 1 195 ? -16.202 -4.510 -15.982 1.00 47.22 195 LYS A N 1
ATOM 1473 C CA . LYS A 1 195 ? -15.436 -3.374 -15.442 1.00 47.22 195 LYS A CA 1
ATOM 1474 C C . LYS A 1 195 ? -14.029 -3.470 -16.027 1.00 47.22 195 LYS A C 1
ATOM 1476 O O . LYS A 1 195 ? -13.442 -4.540 -15.893 1.00 47.22 195 LYS A O 1
ATOM 1481 N N . PRO A 1 196 ? -13.476 -2.419 -16.657 1.00 53.22 196 PRO A N 1
ATOM 1482 C CA . PRO A 1 196 ? -12.120 -2.472 -17.190 1.00 53.22 196 PRO A CA 1
ATOM 1483 C C . PRO A 1 196 ? -11.137 -2.579 -16.018 1.00 53.22 196 PRO A C 1
ATOM 1485 O O . PRO A 1 196 ? -10.752 -1.580 -15.415 1.00 53.22 196 PRO A O 1
ATOM 1488 N N . VAL A 1 197 ? -10.782 -3.804 -15.633 1.00 58.94 197 VAL A N 1
ATOM 1489 C CA . VAL A 1 197 ? -9.654 -4.048 -14.740 1.00 58.94 197 VAL A CA 1
ATOM 1490 C C . VAL A 1 197 ? -8.424 -4.014 -15.624 1.00 58.94 197 VAL A C 1
ATOM 1492 O O . VAL A 1 197 ? -8.284 -4.847 -16.516 1.00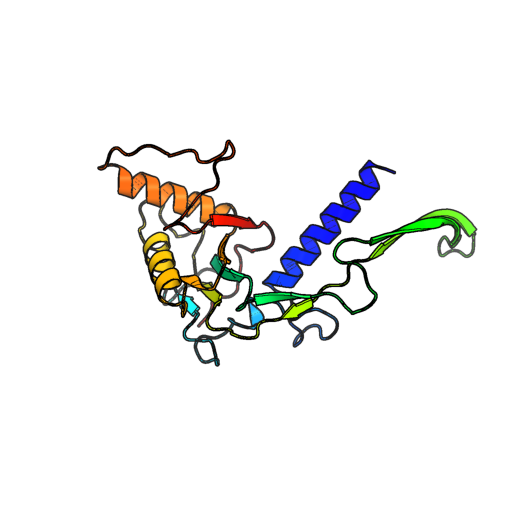 58.94 197 VAL A O 1
ATOM 1495 N N . ALA A 1 198 ? -7.551 -3.039 -15.398 1.00 72.31 198 ALA A N 1
ATOM 1496 C CA . ALA A 1 198 ? -6.270 -3.016 -16.077 1.00 72.31 198 ALA A CA 1
ATOM 1497 C C . ALA A 1 198 ? -5.485 -4.269 -15.684 1.00 72.31 198 ALA A C 1
ATOM 1499 O O . ALA A 1 198 ? -5.287 -4.545 -14.499 1.00 72.31 198 ALA A O 1
ATOM 1500 N N . MET A 1 199 ? -5.087 -5.046 -16.683 1.00 79.62 199 MET A N 1
ATOM 1501 C CA . MET A 1 199 ? -4.221 -6.203 -16.516 1.00 79.62 199 MET A CA 1
ATOM 1502 C C . MET A 1 199 ? -2.855 -5.877 -17.104 1.00 79.62 199 MET A C 1
ATOM 1504 O O . MET A 1 199 ? -2.764 -5.248 -18.156 1.00 79.62 199 MET A O 1
ATOM 1508 N N . PHE A 1 200 ? -1.803 -6.326 -16.434 1.00 78.00 200 PHE A N 1
ATOM 1509 C CA . PHE A 1 200 ? -0.435 -6.243 -16.920 1.00 78.00 200 PHE A CA 1
ATOM 1510 C C . PHE A 1 200 ? 0.184 -7.638 -16.858 1.00 78.00 200 PHE A C 1
ATOM 1512 O O . PHE A 1 200 ? 0.269 -8.221 -15.779 1.00 78.00 200 PHE A O 1
ATOM 1519 N N . LEU A 1 201 ? 0.546 -8.202 -18.016 1.00 78.50 201 LEU A N 1
ATOM 1520 C CA . LEU A 1 201 ? 1.081 -9.570 -18.146 1.00 78.50 201 LEU A CA 1
ATOM 1521 C C . LEU A 1 201 ? 0.240 -10.655 -17.437 1.00 78.50 201 LEU A C 1
ATOM 1523 O O . LEU A 1 201 ? 0.775 -11.614 -16.892 1.00 78.50 201 LEU A O 1
ATOM 1527 N N . GLY A 1 202 ? -1.088 -10.500 -17.421 1.00 78.06 202 GLY A N 1
ATOM 1528 C CA . GLY A 1 202 ? -2.007 -11.432 -16.753 1.00 78.06 202 GLY A CA 1
ATOM 1529 C C . GLY A 1 202 ? -2.235 -11.166 -15.258 1.00 78.06 202 GLY A C 1
ATOM 1530 O O . GLY A 1 202 ? -3.109 -11.795 -14.665 1.00 78.06 202 GLY A O 1
ATOM 1531 N N . TYR A 1 203 ? -1.537 -10.196 -14.657 1.00 85.19 203 TYR A N 1
ATOM 1532 C CA . TYR A 1 203 ? -1.769 -9.765 -13.277 1.00 85.19 203 TYR A CA 1
ATOM 1533 C C . TYR A 1 203 ? -2.707 -8.552 -13.209 1.00 85.19 203 TYR A C 1
ATOM 1535 O O . TYR A 1 203 ? -2.559 -7.609 -13.992 1.00 85.19 203 TYR A O 1
ATOM 1543 N N . PRO A 1 204 ? -3.668 -8.519 -12.270 1.00 88.69 204 PRO A N 1
ATOM 1544 C CA . PRO A 1 204 ? -4.541 -7.368 -12.082 1.00 88.69 204 PRO A CA 1
ATOM 1545 C C . PRO A 1 204 ? -3.789 -6.177 -11.471 1.00 88.69 204 PRO A C 1
ATOM 1547 O O . PRO A 1 204 ? -3.039 -6.321 -10.503 1.00 88.69 204 PRO A O 1
ATOM 1550 N N . VAL A 1 205 ? -4.080 -4.983 -11.984 1.00 87.69 205 VAL A N 1
ATOM 1551 C CA . VAL A 1 205 ? -3.632 -3.702 -11.432 1.00 87.69 205 VAL A CA 1
ATOM 1552 C C . VAL A 1 205 ? -4.763 -3.079 -10.617 1.00 87.69 205 VAL A C 1
ATOM 1554 O O . VAL A 1 205 ? -5.891 -2.913 -11.089 1.00 87.69 205 VAL A O 1
ATOM 1557 N N . ARG A 1 206 ? -4.467 -2.738 -9.364 1.00 89.25 206 ARG A N 1
ATOM 1558 C CA . ARG A 1 206 ? -5.377 -2.089 -8.423 1.00 89.25 206 ARG A CA 1
ATOM 1559 C C . ARG A 1 206 ? -4.880 -0.686 -8.113 1.00 89.25 206 ARG A C 1
ATOM 1561 O O . ARG A 1 206 ? -3.698 -0.453 -7.878 1.00 89.25 206 ARG A O 1
ATOM 1568 N N . ILE A 1 207 ? -5.821 0.246 -8.116 1.00 88.94 207 ILE A N 1
ATOM 1569 C CA . ILE A 1 207 ? -5.574 1.626 -7.727 1.00 88.94 207 ILE A CA 1
ATOM 1570 C C . ILE A 1 207 ? -5.814 1.730 -6.225 1.00 88.94 207 ILE A C 1
ATOM 1572 O O . ILE A 1 207 ? -6.881 1.334 -5.751 1.00 88.94 207 ILE A O 1
ATOM 1576 N N . THR A 1 208 ? -4.844 2.282 -5.507 1.00 87.50 208 THR A N 1
ATOM 1577 C CA . THR A 1 208 ? -4.929 2.512 -4.063 1.00 87.50 208 THR A CA 1
ATOM 1578 C C . THR A 1 208 ? -4.578 3.961 -3.763 1.00 87.50 208 THR A C 1
ATOM 1580 O O . THR A 1 208 ? -3.540 4.453 -4.198 1.00 87.50 208 THR A O 1
ATOM 1583 N N . ASP A 1 209 ? -5.445 4.636 -3.007 1.00 85.56 209 ASP A N 1
ATOM 1584 C CA . ASP A 1 209 ? -5.260 6.046 -2.635 1.00 85.56 209 ASP A CA 1
ATOM 1585 C C . ASP A 1 209 ? -4.340 6.212 -1.413 1.00 85.56 209 ASP A C 1
ATOM 1587 O O . ASP A 1 209 ? -3.906 7.322 -1.121 1.00 85.56 209 ASP A O 1
ATOM 1591 N N . ALA A 1 210 ? -4.024 5.122 -0.705 1.00 86.50 210 ALA A N 1
ATOM 1592 C CA . ALA A 1 210 ? -3.088 5.144 0.414 1.00 86.50 210 ALA A CA 1
ATOM 1593 C C . ALA A 1 210 ? -1.631 5.375 -0.016 1.00 86.50 210 ALA A C 1
ATOM 1595 O O . ALA A 1 210 ? -0.877 5.954 0.758 1.00 86.50 210 ALA A O 1
ATOM 1596 N N . LEU A 1 211 ? -1.232 4.946 -1.223 1.00 87.25 211 LEU A N 1
ATOM 1597 C CA . LEU A 1 211 ? 0.131 5.147 -1.728 1.00 87.25 211 LEU A CA 1
ATOM 1598 C C . LEU A 1 211 ? 0.365 6.623 -2.054 1.00 87.25 211 LEU A C 1
ATOM 1600 O O . LEU A 1 211 ? -0.351 7.194 -2.877 1.00 87.25 211 LEU A O 1
ATOM 1604 N N . THR A 1 212 ? 1.359 7.243 -1.427 1.00 87.50 212 THR A N 1
ATOM 1605 C CA . THR A 1 212 ? 1.661 8.666 -1.599 1.00 87.50 212 THR A CA 1
ATOM 1606 C C . THR A 1 212 ? 2.548 8.906 -2.822 1.00 87.50 212 THR A C 1
ATOM 1608 O O . THR A 1 212 ? 3.231 8.012 -3.317 1.00 87.50 212 THR A O 1
ATOM 1611 N N . SER A 1 213 ? 2.507 10.131 -3.345 1.00 83.12 213 SER A N 1
ATOM 1612 C CA . SER A 1 213 ? 3.373 10.596 -4.440 1.00 83.12 213 SER A CA 1
ATOM 1613 C C . SER A 1 213 ? 4.541 11.456 -3.948 1.00 83.12 213 SER A C 1
ATOM 1615 O O . SER A 1 213 ? 5.156 12.158 -4.739 1.00 83.12 213 SER A O 1
ATOM 1617 N N . THR A 1 214 ? 4.794 11.453 -2.638 1.00 84.62 214 THR A N 1
ATOM 1618 C CA . THR A 1 214 ? 5.834 12.247 -1.968 1.00 84.62 214 THR A CA 1
ATOM 1619 C C . THR A 1 214 ? 6.630 11.365 -1.006 1.00 84.62 214 THR A C 1
ATOM 1621 O O . THR A 1 214 ? 6.829 11.696 0.165 1.00 84.62 214 THR A O 1
ATOM 1624 N N . GLU A 1 215 ? 6.971 10.160 -1.451 1.00 82.75 215 GLU A N 1
ATOM 1625 C CA . GLU A 1 215 ? 7.793 9.232 -0.688 1.00 82.75 215 GLU A CA 1
ATOM 1626 C C . GLU A 1 215 ? 9.241 9.728 -0.606 1.00 82.75 215 GLU A C 1
ATOM 1628 O O . GLU A 1 215 ? 9.748 10.411 -1.495 1.00 82.75 215 GLU A O 1
ATOM 1633 N N . ALA A 1 216 ? 9.938 9.357 0.469 1.00 82.56 216 ALA A N 1
ATOM 1634 C CA . ALA A 1 216 ? 11.373 9.583 0.548 1.00 82.56 216 ALA A CA 1
ATOM 1635 C C . ALA A 1 216 ? 12.108 8.721 -0.490 1.00 82.56 216 ALA A C 1
ATOM 1637 O O . ALA A 1 216 ? 11.743 7.567 -0.731 1.00 82.56 216 ALA A O 1
ATOM 1638 N N . ILE A 1 217 ? 13.170 9.285 -1.066 1.00 82.25 217 ILE A N 1
ATOM 1639 C CA . ILE A 1 217 ? 14.046 8.591 -2.010 1.00 82.25 217 ILE A CA 1
ATOM 1640 C C . ILE A 1 217 ? 14.660 7.361 -1.337 1.00 82.25 217 ILE A C 1
ATOM 1642 O O . ILE A 1 217 ? 15.216 7.453 -0.242 1.00 82.25 217 ILE A O 1
ATOM 1646 N N . VAL A 1 218 ? 14.609 6.224 -2.030 1.00 79.12 218 VAL A N 1
ATOM 1647 C CA . VAL A 1 218 ? 15.270 4.988 -1.603 1.00 79.12 218 VAL A CA 1
ATOM 1648 C C . VAL A 1 218 ? 16.644 4.896 -2.265 1.00 79.12 218 VAL A C 1
ATOM 1650 O O . VAL A 1 218 ? 16.738 4.876 -3.498 1.00 79.12 218 VAL A O 1
ATOM 1653 N N . SER A 1 219 ? 17.700 4.824 -1.448 1.00 72.88 219 SER A N 1
ATOM 1654 C CA . SER A 1 219 ? 19.102 4.685 -1.874 1.00 72.88 219 SER A CA 1
ATOM 1655 C C . SER A 1 219 ? 19.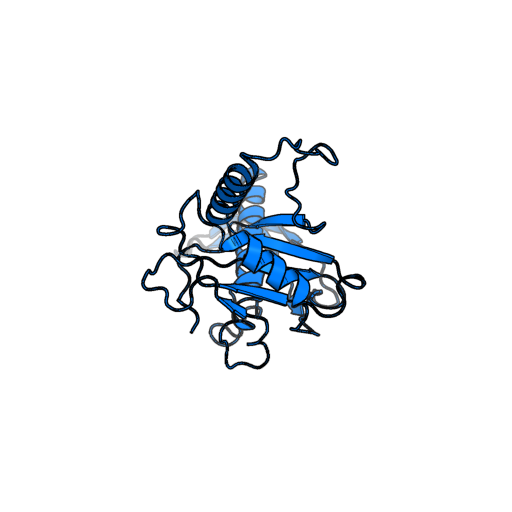631 3.260 -1.858 1.00 72.88 219 SER A C 1
ATOM 1657 O O . SER A 1 219 ? 19.031 2.349 -1.243 1.00 72.88 219 SER A O 1
#

Radius of gyration: 20.95 Å; chains: 1; bounding box: 49×41×68 Å

Foldseek 3Di:
DVVVVVVVLVVVVLVVLLLQAPDPCVVPVVGAHHLCVQQQALPDPLVLLEAELDPDDDDLQKFKKKKAFPDPFKDKDFDPPDDADKDKDFPAWDFDDPVPRDTDTDGDIDIDHGMYMDGPDSQRMHMHIGDRLVPQDLQDDRVLVSVVVSCVSHDPPPRTQIEMETAPSVVVSVVSNVVNVCPPPDDDQDDPDPDSFDDRPNHTYDHDNSTGSRDDDHD

Secondary structure (DSSP, 8-state):
-HHHHHHHHHHHHHHHHHHHHH--TTT-TTS---SGGGSS-TTSTTGGGEEESSSS---S-EEEEEEEEEETTBEEE--TTSPSSEEEEEEEEEEEE-SSS-EEEEEEEEEEE--EEE-S-GGGEEEEEEEETTT--TT--SHHHHHHHHHHHSS-GGGEEEEEEE-HHHHHHHHHHHHHHGGGS-------SSS---EETTEEEEE-SSS-S-BPPP-